Protein AF-A0A348UYP4-F1 (afdb_monomer_lite)

Structure (mmCIF, N/CA/C/O backbone):
data_AF-A0A348UYP4-F1
#
_entry.id   AF-A0A348UYP4-F1
#
loop_
_atom_site.group_PDB
_atom_site.id
_atom_site.type_symbol
_atom_site.label_atom_id
_atom_site.label_alt_id
_atom_site.label_comp_id
_atom_site.label_asym_id
_atom_site.label_entity_id
_atom_site.label_seq_id
_atom_site.pdbx_PDB_ins_code
_atom_site.Cartn_x
_atom_site.Cartn_y
_atom_site.Cartn_z
_atom_site.occupancy
_atom_site.B_iso_or_equiv
_atom_site.auth_seq_id
_atom_site.auth_comp_id
_atom_site.auth_asym_id
_atom_site.auth_atom_id
_atom_site.pdbx_PDB_model_num
ATOM 1 N N . GLY A 1 1 ? -24.863 39.514 3.317 1.00 56.66 1 GLY A N 1
ATOM 2 C CA . GLY A 1 1 ? -23.876 39.856 2.273 1.00 56.66 1 GLY A CA 1
ATOM 3 C C . GLY A 1 1 ? -23.544 38.634 1.435 1.00 56.66 1 GLY A C 1
ATOM 4 O O . GLY A 1 1 ? -23.800 37.524 1.891 1.00 56.66 1 GLY A O 1
ATOM 5 N N . LEU A 1 2 ? -22.980 38.840 0.241 1.00 71.38 2 LEU A N 1
ATOM 6 C CA . LEU A 1 2 ? -22.681 37.817 -0.777 1.00 71.38 2 LEU A CA 1
ATOM 7 C C . LEU A 1 2 ? -21.952 36.568 -0.236 1.00 71.38 2 LEU A C 1
ATOM 9 O O . LEU A 1 2 ? -22.283 35.453 -0.620 1.00 71.38 2 LEU A O 1
ATOM 13 N N . ALA A 1 3 ? -21.037 36.729 0.725 1.00 72.38 3 ALA A N 1
ATOM 14 C CA . ALA A 1 3 ? -20.306 35.613 1.336 1.00 72.38 3 ALA A CA 1
ATOM 15 C C . ALA A 1 3 ? -21.207 34.591 2.066 1.00 72.38 3 ALA A C 1
ATOM 17 O O . ALA A 1 3 ? -20.924 33.396 2.040 1.00 72.38 3 ALA A O 1
ATOM 18 N N . ASN A 1 4 ? -22.320 35.031 2.669 1.00 71.81 4 ASN A N 1
ATOM 19 C CA . ASN A 1 4 ? -23.284 34.114 3.293 1.00 71.81 4 ASN A CA 1
ATOM 20 C C . ASN A 1 4 ? -24.053 33.306 2.238 1.00 71.81 4 ASN A C 1
ATOM 22 O O . ASN A 1 4 ? -24.337 32.135 2.466 1.00 71.81 4 ASN A O 1
ATOM 26 N N . LEU A 1 5 ? -24.367 33.917 1.088 1.00 73.69 5 LEU A N 1
ATOM 27 C CA . LEU A 1 5 ? -25.035 33.233 -0.024 1.00 73.69 5 LEU A CA 1
ATOM 28 C C . LEU A 1 5 ? -24.120 32.166 -0.633 1.00 73.69 5 LEU A C 1
ATOM 30 O O . LEU A 1 5 ? -24.551 31.036 -0.829 1.00 73.69 5 LEU A O 1
ATOM 34 N N . LEU A 1 6 ? -22.840 32.495 -0.842 1.00 80.19 6 LEU A N 1
ATOM 35 C CA . LEU A 1 6 ? -21.843 31.532 -1.320 1.00 80.19 6 LEU A CA 1
ATOM 36 C C . LEU A 1 6 ? -21.677 30.356 -0.352 1.00 80.19 6 LEU A C 1
ATOM 38 O O . LEU A 1 6 ? -21.663 29.207 -0.784 1.00 80.19 6 LEU A O 1
ATOM 42 N N . LYS A 1 7 ? -21.624 30.623 0.961 1.00 84.25 7 LYS A N 1
ATOM 43 C CA . LYS A 1 7 ? -21.518 29.559 1.969 1.00 84.25 7 LYS A CA 1
ATOM 44 C C . LYS A 1 7 ? -22.765 28.666 2.010 1.00 84.25 7 LYS A C 1
ATOM 46 O O . LYS A 1 7 ? -22.646 27.468 2.244 1.00 84.25 7 LYS A O 1
ATOM 51 N N . HIS A 1 8 ? -23.949 29.226 1.760 1.00 79.88 8 HIS A N 1
ATOM 52 C CA . HIS A 1 8 ? -25.181 28.445 1.651 1.00 79.88 8 HIS A CA 1
ATOM 53 C C . HIS A 1 8 ? -25.167 27.524 0.424 1.00 79.88 8 HIS A C 1
ATOM 55 O O . HIS A 1 8 ? -25.415 26.330 0.566 1.00 79.88 8 HIS A O 1
ATOM 61 N N . ALA A 1 9 ? -24.790 28.052 -0.745 1.00 83.50 9 ALA A N 1
ATOM 62 C CA . ALA A 1 9 ? -24.673 27.272 -1.977 1.00 83.50 9 ALA A CA 1
ATOM 63 C C . ALA A 1 9 ? -23.636 26.138 -1.854 1.00 83.50 9 ALA A C 1
ATOM 65 O O . ALA A 1 9 ? -23.864 25.025 -2.320 1.00 83.50 9 ALA A O 1
ATOM 66 N N . GLU A 1 10 ? -22.519 26.387 -1.166 1.00 87.00 10 GLU A N 1
ATOM 67 C CA . GLU A 1 10 ? -21.503 25.371 -0.868 1.00 87.00 10 GLU A CA 1
ATOM 68 C C . GLU A 1 10 ? -22.064 24.224 -0.009 1.00 87.00 10 GLU A C 1
ATOM 70 O O . GLU A 1 10 ? -21.820 23.051 -0.295 1.00 87.00 10 GLU A O 1
ATOM 75 N N . LEU A 1 11 ? -22.871 24.545 1.010 1.00 85.81 11 LEU A N 1
ATOM 76 C CA . LEU A 1 11 ? -23.555 23.543 1.831 1.00 85.81 11 LEU A CA 1
ATOM 77 C C . LEU A 1 11 ? -24.574 22.729 1.029 1.00 85.81 11 LEU A C 1
ATOM 79 O O . LEU A 1 11 ? -24.682 21.522 1.237 1.00 85.81 11 LEU A O 1
ATOM 83 N N . GLU A 1 12 ? -25.324 23.362 0.129 1.00 87.06 12 GLU A N 1
ATOM 84 C CA . GLU A 1 12 ? -26.277 22.667 -0.742 1.00 87.06 12 GLU A CA 1
ATOM 85 C C . GLU A 1 12 ? -25.580 21.713 -1.711 1.00 87.06 12 GLU A C 1
ATOM 87 O O . GLU A 1 12 ? -25.986 20.555 -1.818 1.00 87.06 12 GLU A O 1
ATOM 92 N N . LEU A 1 13 ? -24.495 22.157 -2.351 1.00 88.25 13 LEU A N 1
ATOM 93 C CA . LEU A 1 13 ? -23.710 21.326 -3.261 1.00 88.25 13 LEU A CA 1
ATOM 94 C C . LEU A 1 13 ? -23.143 20.093 -2.546 1.00 88.25 13 LEU A C 1
ATOM 96 O O . LEU A 1 13 ? -23.257 18.974 -3.041 1.00 88.25 13 LEU A O 1
ATOM 100 N N . ALA A 1 14 ? -22.588 20.272 -1.348 1.00 84.62 14 ALA A N 1
ATOM 101 C CA . ALA A 1 14 ? -22.061 19.156 -0.570 1.00 84.62 14 ALA A CA 1
ATOM 102 C C . ALA A 1 14 ? -23.159 18.186 -0.098 1.00 84.62 14 ALA A C 1
ATOM 104 O O . ALA A 1 14 ? -22.932 16.977 -0.062 1.00 84.62 14 ALA A O 1
ATOM 105 N N . ARG A 1 15 ? -24.372 18.678 0.206 1.00 84.44 15 ARG A N 1
ATOM 106 C CA . ARG A 1 15 ? -25.529 17.799 0.470 1.00 84.44 15 ARG A CA 1
ATOM 107 C C . ARG A 1 15 ? -25.890 16.973 -0.756 1.00 84.44 15 ARG A C 1
ATOM 109 O O . ARG A 1 15 ? -26.105 15.773 -0.622 1.00 84.44 15 ARG A O 1
ATOM 116 N N . GLN A 1 16 ? -25.935 17.591 -1.937 1.00 85.12 16 GLN A N 1
ATOM 117 C CA . GLN A 1 16 ? -26.218 16.887 -3.193 1.00 85.12 16 GLN A CA 1
ATOM 118 C C . GLN A 1 16 ? -25.172 15.805 -3.481 1.00 85.12 16 GLN A C 1
ATOM 120 O O . GLN A 1 16 ? -25.515 14.718 -3.938 1.00 85.12 16 GLN A O 1
ATOM 125 N N . GLN A 1 17 ? -23.907 16.069 -3.149 1.00 84.94 17 GLN A N 1
ATOM 126 C CA . GLN A 1 17 ? -22.810 15.112 -3.297 1.00 84.94 17 GLN A CA 1
ATOM 127 C C . GLN A 1 17 ? -22.711 14.088 -2.156 1.00 84.94 17 GLN A C 1
ATOM 129 O O . GLN A 1 17 ? -21.798 13.266 -2.156 1.00 84.94 17 GLN A O 1
ATOM 134 N N . SER A 1 18 ? -23.652 14.092 -1.203 1.00 86.19 18 SER A N 1
ATOM 135 C CA . SER A 1 18 ? -23.650 13.190 -0.042 1.00 86.19 18 SER A CA 1
ATOM 136 C C . SER A 1 18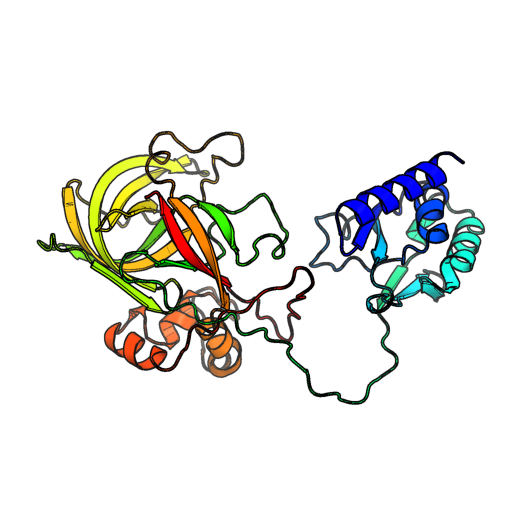 ? -22.341 13.243 0.761 1.00 86.19 18 SER A C 1
ATOM 138 O O . SER A 1 18 ? -21.847 12.220 1.232 1.00 86.19 18 SER A O 1
ATOM 140 N N . CYS A 1 19 ? -21.757 14.437 0.905 1.00 78.19 19 CYS A N 1
ATOM 141 C CA . CYS A 1 19 ? -20.559 14.636 1.712 1.00 78.19 19 CYS A CA 1
ATOM 142 C C . CYS A 1 19 ? -20.862 14.439 3.206 1.00 78.19 19 CYS A C 1
ATOM 144 O O . CYS A 1 19 ? -21.882 14.906 3.710 1.00 78.19 19 CYS A O 1
ATOM 146 N N . ASP A 1 20 ? -19.930 13.827 3.941 1.00 77.19 20 ASP A N 1
ATOM 147 C CA . ASP A 1 20 ? -20.031 13.685 5.402 1.00 77.19 20 ASP A CA 1
ATOM 148 C C . ASP A 1 20 ? -19.825 15.031 6.129 1.00 77.19 20 ASP A C 1
ATOM 150 O O . ASP A 1 20 ? -20.464 15.320 7.149 1.00 77.19 20 ASP A O 1
ATOM 154 N N . PHE A 1 21 ? -18.932 15.874 5.598 1.00 85.69 21 PHE A N 1
ATOM 155 C CA . PHE A 1 21 ? -18.622 17.204 6.121 1.00 85.69 21 PHE A CA 1
ATOM 156 C C . PHE A 1 21 ? -18.042 18.132 5.040 1.00 85.69 21 PHE A C 1
ATOM 158 O O . PHE A 1 21 ? -17.608 17.674 3.986 1.00 85.69 21 PHE A O 1
ATOM 165 N N . ILE A 1 22 ? -17.979 19.433 5.341 1.00 86.69 22 ILE A N 1
ATOM 166 C CA . ILE A 1 22 ? -17.176 20.428 4.608 1.00 86.69 22 ILE A CA 1
ATOM 167 C C . ILE A 1 22 ? -16.144 21.028 5.552 1.00 86.69 22 ILE A C 1
ATOM 169 O O . ILE A 1 22 ? -16.450 21.282 6.719 1.00 86.69 22 ILE A O 1
ATOM 173 N N . GLN A 1 23 ? -14.941 21.296 5.049 1.00 86.69 23 GLN A N 1
ATOM 174 C CA . GLN A 1 23 ? -13.885 21.987 5.779 1.00 86.69 23 GLN A CA 1
ATOM 175 C C . GLN A 1 23 ? -13.400 23.224 5.019 1.00 86.69 23 GLN A C 1
ATOM 177 O O . GLN A 1 23 ? -13.219 23.185 3.809 1.00 86.69 23 GLN A O 1
ATOM 182 N N . THR A 1 24 ? -13.129 24.298 5.758 1.00 85.69 24 THR A N 1
ATOM 183 C CA . THR A 1 24 ? -12.439 25.502 5.275 1.00 85.69 24 THR A CA 1
ATOM 184 C C . THR A 1 24 ? -11.384 25.931 6.295 1.00 85.69 24 THR A C 1
ATOM 186 O O . THR A 1 24 ? -11.471 25.572 7.472 1.00 85.69 24 THR A O 1
ATOM 189 N N . TRP A 1 25 ? -10.380 26.689 5.865 1.00 85.44 25 TRP A N 1
ATOM 190 C CA . TRP A 1 25 ? -9.316 27.209 6.725 1.00 85.44 25 TRP A CA 1
ATOM 191 C C . TRP A 1 25 ? -8.986 28.658 6.381 1.00 85.44 25 TRP A C 1
ATOM 193 O O . TRP A 1 25 ? -9.120 29.095 5.239 1.00 85.44 25 TRP A O 1
ATOM 203 N N . HIS A 1 26 ? -8.551 29.416 7.385 1.00 85.00 26 HIS A 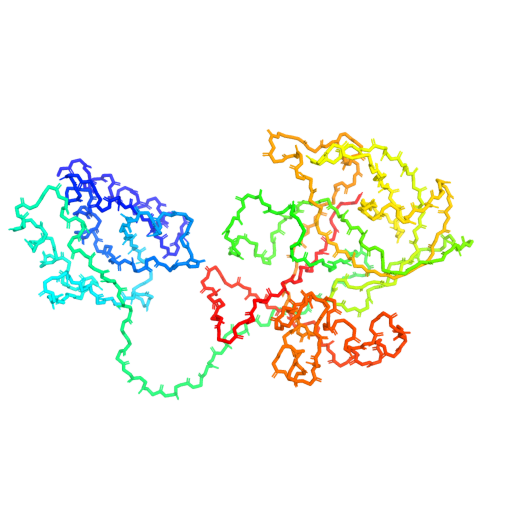N 1
ATOM 204 C CA . HIS A 1 26 ? -8.246 30.837 7.254 1.00 85.00 26 HIS A CA 1
ATOM 205 C C . HIS A 1 26 ? -6.971 31.183 8.014 1.00 85.00 26 HIS A C 1
ATOM 207 O O . HIS A 1 26 ? -6.796 30.780 9.159 1.00 85.00 26 HIS A O 1
ATOM 213 N N . TRP A 1 27 ? -6.079 31.955 7.397 1.00 84.44 27 TRP A N 1
ATOM 214 C CA . TRP A 1 27 ? -4.840 32.379 8.044 1.00 84.44 27 TRP A CA 1
ATOM 215 C C . TRP A 1 27 ? -5.135 33.290 9.244 1.00 84.44 27 TRP A C 1
ATOM 217 O O . TRP A 1 27 ? -5.792 34.319 9.091 1.00 84.44 27 TRP A O 1
ATOM 227 N N . ALA A 1 28 ? -4.618 32.958 10.428 1.00 83.44 28 ALA A N 1
ATOM 228 C CA . ALA A 1 28 ? -4.803 33.729 11.660 1.00 83.44 28 ALA A CA 1
ATOM 229 C C . ALA A 1 28 ? -4.194 35.139 11.572 1.00 83.44 28 ALA A C 1
ATOM 231 O O . ALA A 1 28 ? -4.613 36.043 12.291 1.00 83.44 28 ALA A O 1
ATOM 232 N N . GLY A 1 29 ? -3.203 35.325 10.688 1.00 81.62 29 GLY A N 1
ATOM 233 C CA . GLY A 1 29 ? -2.604 36.618 10.351 1.00 81.62 29 GLY A CA 1
ATOM 234 C C . GLY A 1 29 ? -3.391 37.446 9.329 1.00 81.62 29 GLY A C 1
ATOM 235 O O . GLY A 1 29 ? -2.875 38.449 8.853 1.00 81.62 29 GLY A O 1
ATOM 236 N N . ASN A 1 30 ? -4.611 37.056 8.955 1.00 82.19 30 ASN A N 1
ATOM 237 C CA . ASN A 1 30 ? -5.450 37.860 8.071 1.00 82.19 30 ASN A CA 1
ATOM 238 C C . ASN A 1 30 ? -6.061 39.055 8.833 1.00 82.19 30 ASN A C 1
ATOM 240 O O . ASN A 1 30 ? -6.732 38.866 9.846 1.00 82.19 30 ASN A O 1
ATOM 244 N N . GLN A 1 31 ? -5.893 40.279 8.326 1.00 81.50 31 GLN A N 1
ATOM 245 C CA . GLN A 1 31 ? -6.505 41.484 8.913 1.00 81.50 31 GLN A CA 1
ATOM 246 C C . GLN A 1 31 ? -8.040 41.461 8.837 1.00 81.50 31 GLN A C 1
ATOM 248 O O . GLN A 1 31 ? -8.722 42.026 9.685 1.00 81.50 31 GLN A O 1
ATOM 253 N N . HIS A 1 32 ? -8.596 40.740 7.860 1.00 82.94 32 HIS A N 1
ATOM 254 C CA . HIS A 1 32 ? -10.036 40.551 7.671 1.00 82.94 32 HIS A CA 1
ATOM 255 C C . HIS A 1 32 ? -10.519 39.178 8.156 1.00 82.94 32 HIS A C 1
ATOM 257 O O . HIS A 1 32 ? -11.505 38.641 7.649 1.00 82.94 32 HIS A O 1
ATOM 263 N N . PHE A 1 33 ? -9.823 38.585 9.131 1.00 85.88 33 PHE A N 1
ATOM 264 C CA . PHE A 1 33 ? -10.112 37.242 9.632 1.00 85.88 33 PHE A CA 1
ATOM 265 C C . PHE A 1 33 ? -11.582 37.053 10.042 1.00 85.88 33 PHE A C 1
ATOM 267 O O . PHE A 1 33 ? -12.218 36.107 9.581 1.00 85.88 33 PHE A O 1
ATOM 274 N N . ASN A 1 34 ? -12.152 37.986 10.814 1.00 83.75 34 ASN A N 1
ATOM 275 C CA . ASN A 1 34 ? -13.542 37.897 11.281 1.00 83.75 34 ASN A CA 1
ATOM 276 C C . ASN A 1 34 ? -14.541 37.875 10.118 1.00 83.75 34 ASN A C 1
ATOM 278 O O . ASN A 1 34 ? -15.464 37.061 10.112 1.00 83.75 34 ASN A O 1
ATOM 282 N N . ALA A 1 35 ? -14.319 38.701 9.091 1.00 81.88 35 ALA A N 1
ATOM 283 C CA . ALA A 1 35 ? -15.157 38.717 7.894 1.00 81.88 35 ALA A CA 1
ATOM 284 C C . ALA A 1 35 ? -15.090 37.388 7.119 1.00 81.88 35 ALA A C 1
ATOM 286 O O . ALA A 1 35 ? -16.085 36.976 6.523 1.00 81.88 35 ALA A O 1
ATOM 287 N N . ALA A 1 36 ? -13.942 36.705 7.154 1.00 84.38 36 ALA A N 1
ATOM 288 C CA . ALA A 1 36 ? -13.741 35.428 6.478 1.00 84.38 36 ALA A CA 1
ATOM 289 C C . ALA A 1 36 ? -14.406 34.250 7.214 1.00 84.38 36 ALA A C 1
ATOM 291 O O . ALA A 1 36 ? -15.008 33.393 6.567 1.00 84.38 36 ALA A O 1
ATOM 292 N N . ILE A 1 37 ? -14.345 34.215 8.551 1.00 87.00 37 ILE A N 1
ATOM 293 C CA . ILE A 1 37 ? -14.885 33.097 9.345 1.00 87.00 37 ILE A CA 1
ATOM 294 C C . ILE A 1 37 ? -16.371 33.247 9.692 1.00 87.00 37 ILE A C 1
ATOM 296 O O . ILE A 1 37 ? -17.065 32.240 9.856 1.00 87.00 37 ILE A O 1
ATOM 300 N N . ALA A 1 38 ? -16.882 34.481 9.783 1.00 85.56 38 ALA A N 1
ATOM 301 C CA . ALA A 1 38 ? -18.242 34.751 10.248 1.00 85.56 38 ALA A CA 1
ATOM 302 C C . ALA A 1 38 ? -19.338 34.042 9.430 1.00 85.56 38 ALA A C 1
ATOM 304 O O . ALA A 1 38 ? -20.251 33.492 10.048 1.00 85.56 38 ALA A O 1
ATOM 305 N N . PRO A 1 39 ? -19.282 33.970 8.081 1.00 84.88 39 PRO A N 1
ATOM 306 C CA . PRO A 1 39 ? -20.262 33.206 7.306 1.00 84.88 39 PRO A CA 1
ATOM 307 C C . PRO A 1 39 ? -20.305 31.724 7.694 1.00 84.88 39 PRO A C 1
ATOM 309 O O . PRO A 1 39 ? -21.386 31.142 7.795 1.00 84.88 39 PRO A O 1
ATOM 312 N N . GLY A 1 40 ? -19.140 31.119 7.952 1.00 87.19 40 GLY A N 1
ATOM 313 C CA . GLY A 1 40 ? -19.033 29.733 8.404 1.00 87.19 40 GLY A CA 1
ATOM 314 C C . GLY A 1 40 ? -19.633 29.550 9.795 1.00 87.19 40 GLY A C 1
ATOM 315 O O . GLY A 1 40 ? -20.520 28.718 9.979 1.00 87.19 40 GLY A O 1
ATOM 316 N N . LEU A 1 41 ? -19.214 30.368 10.763 1.00 86.25 41 LEU A N 1
ATOM 317 C CA . LEU A 1 41 ? -19.705 30.281 12.143 1.00 86.25 41 LEU A CA 1
ATOM 318 C C . LEU A 1 41 ? -21.221 30.504 12.247 1.00 86.25 41 LEU A C 1
ATOM 320 O O . LEU A 1 41 ? -21.897 29.739 12.936 1.00 86.25 41 LEU A O 1
ATOM 324 N N . LYS A 1 42 ? -21.768 31.475 11.499 1.00 82.00 42 LYS A N 1
ATOM 325 C CA . LYS A 1 42 ? -23.219 31.730 11.396 1.00 82.00 42 LYS A CA 1
ATOM 326 C C . LYS A 1 42 ? -23.980 30.565 10.768 1.00 82.00 42 LYS A C 1
ATOM 328 O O . LYS A 1 42 ? -25.126 30.321 11.127 1.00 82.00 42 LYS A O 1
ATOM 333 N N . SER A 1 43 ? -23.340 29.838 9.855 1.00 83.44 43 SER A N 1
ATOM 334 C CA . SER A 1 43 ? -23.916 28.655 9.206 1.00 83.44 43 SER A CA 1
ATOM 335 C C . SER A 1 43 ? -23.767 27.381 10.044 1.00 83.44 43 SER A C 1
ATOM 337 O O . SER A 1 43 ? -24.147 26.310 9.584 1.00 83.44 43 SER A O 1
ATOM 339 N N . GLY A 1 44 ? -23.226 27.473 11.265 1.00 84.56 44 GLY A N 1
ATOM 340 C CA . GLY A 1 44 ? -23.076 26.347 12.187 1.00 84.56 44 GLY A CA 1
ATOM 341 C C . GLY A 1 44 ? -21.785 25.547 12.013 1.00 84.56 44 GLY A C 1
ATOM 342 O O . GLY A 1 44 ? -21.691 24.434 12.531 1.00 84.56 44 GLY A O 1
ATOM 343 N N . PHE A 1 45 ? -20.787 26.079 11.298 1.00 90.00 45 PHE A N 1
ATOM 344 C CA . PHE A 1 45 ? -19.458 25.468 11.285 1.00 90.00 45 PHE A CA 1
ATOM 345 C C . PHE A 1 45 ? -18.873 25.507 12.695 1.00 90.00 45 PHE A C 1
ATOM 347 O O . PHE A 1 45 ? -18.986 26.500 13.410 1.00 90.00 45 PHE A O 1
ATOM 354 N N . THR A 1 46 ? -18.228 24.420 13.082 1.00 88.69 46 THR A N 1
ATOM 355 C CA . THR A 1 46 ? -17.515 24.306 14.348 1.00 88.69 46 THR A CA 1
ATOM 356 C C . THR A 1 46 ? -16.054 24.662 14.116 1.00 88.69 46 THR A C 1
ATOM 358 O O . THR A 1 46 ? -15.471 24.215 13.122 1.00 88.69 46 THR A O 1
ATOM 361 N N . LEU A 1 47 ? -15.458 25.466 15.001 1.00 86.69 47 LEU A N 1
ATOM 362 C CA . LEU A 1 47 ? -14.008 25.626 15.016 1.00 86.69 47 LEU A CA 1
ATOM 363 C C . LEU A 1 47 ? -13.385 24.252 15.224 1.00 86.69 47 LEU A C 1
ATOM 365 O O . LEU A 1 47 ? -13.817 23.472 16.062 1.00 86.69 47 LEU A O 1
ATOM 369 N N . TYR A 1 48 ? -12.395 23.930 14.418 1.00 82.19 48 TYR A N 1
ATOM 370 C CA . TYR A 1 48 ? -11.778 22.622 14.439 1.00 82.19 48 TYR A CA 1
ATOM 371 C C . TYR A 1 48 ? -10.329 22.799 14.841 1.00 82.19 48 TYR A C 1
ATOM 373 O O . TYR A 1 48 ? -9.615 23.623 14.261 1.00 82.19 48 TYR A O 1
ATOM 381 N N . ARG A 1 49 ? -9.897 22.020 15.838 1.00 69.88 49 ARG A N 1
ATOM 382 C CA . ARG A 1 49 ? -8.472 21.834 16.045 1.00 69.88 49 ARG A CA 1
ATOM 383 C C . ARG A 1 49 ? -7.996 21.038 14.852 1.00 69.88 49 ARG A C 1
ATOM 385 O O . ARG A 1 49 ? -8.231 19.836 14.767 1.00 69.88 49 ARG A O 1
ATOM 392 N N . GLY A 1 50 ? -7.355 21.746 13.941 1.00 56.91 50 GLY A N 1
ATOM 393 C CA . GLY A 1 50 ? -6.457 21.105 13.023 1.00 56.91 50 GLY A CA 1
ATOM 394 C C . GLY A 1 50 ? -5.557 20.133 13.793 1.00 56.91 50 GLY A C 1
ATOM 395 O O . GLY A 1 50 ? -4.968 20.501 14.813 1.00 56.91 50 GLY A O 1
ATOM 396 N N . ASN A 1 51 ? -5.558 18.865 13.409 1.00 49.59 51 ASN A N 1
ATOM 397 C CA . ASN A 1 51 ? -4.683 17.895 14.040 1.00 49.59 51 ASN A CA 1
ATOM 398 C C . ASN A 1 51 ? -3.313 18.064 13.387 1.00 49.59 51 ASN A C 1
ATOM 400 O O . ASN A 1 51 ? -3.237 17.958 12.167 1.00 49.59 51 ASN A O 1
ATOM 404 N N . SER A 1 52 ? -2.232 18.202 14.161 1.00 42.00 52 SER A N 1
ATOM 405 C CA . SER A 1 52 ? -0.865 18.295 13.612 1.00 42.00 52 SER A CA 1
ATOM 406 C C . SER A 1 52 ? -0.483 17.121 12.693 1.00 42.00 52 SER A C 1
ATOM 408 O O . SER A 1 52 ? 0.551 17.154 12.036 1.00 42.00 52 SER A O 1
ATOM 410 N N . HIS A 1 53 ? -1.325 16.085 12.646 1.00 46.50 53 HIS A N 1
ATOM 411 C CA . HIS A 1 53 ? -1.208 14.896 11.815 1.00 46.50 53 HIS A CA 1
ATOM 412 C C . HIS A 1 53 ? -2.270 14.793 10.685 1.00 46.50 53 HIS A C 1
ATOM 414 O O . HIS A 1 53 ? -2.131 13.912 9.843 1.00 46.50 53 HIS A O 1
ATOM 420 N N . ASP A 1 54 ? -3.281 15.681 10.628 1.00 41.41 54 ASP A N 1
ATOM 421 C CA . ASP A 1 54 ? -4.271 15.817 9.529 1.00 41.41 54 ASP A CA 1
ATOM 422 C C . ASP A 1 54 ? -4.161 17.149 8.751 1.00 41.41 54 ASP A C 1
ATOM 424 O O . ASP A 1 54 ? -4.813 17.323 7.718 1.00 41.41 54 ASP A O 1
ATOM 428 N N . GLY A 1 55 ? -3.359 18.107 9.220 1.00 37.91 55 GLY A N 1
ATOM 429 C CA . GLY A 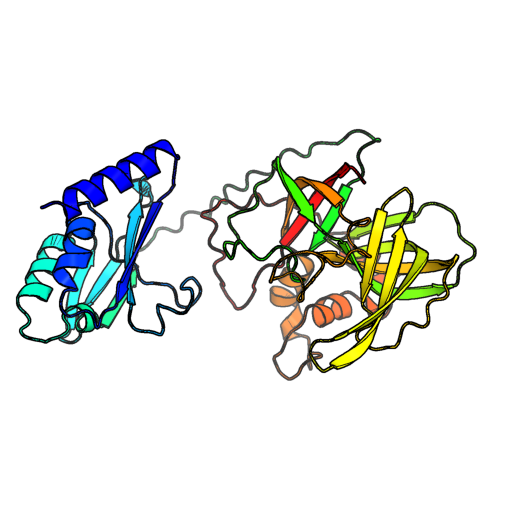1 55 ? -3.119 19.364 8.524 1.00 37.91 55 GLY A CA 1
ATOM 430 C C . GLY A 1 55 ? -2.026 19.232 7.474 1.00 37.91 55 GLY A C 1
ATOM 431 O O . GLY A 1 55 ? -0.847 19.150 7.807 1.00 37.91 55 GLY A O 1
ATOM 432 N N . GLU A 1 56 ? -2.370 19.285 6.189 1.00 38.59 56 GLU A N 1
ATOM 433 C CA . GLU A 1 56 ? -1.394 19.619 5.148 1.00 38.59 56 GLU A CA 1
ATOM 434 C C . GLU A 1 56 ? -0.682 20.927 5.528 1.00 38.59 56 GLU A C 1
ATOM 436 O O . GLU A 1 56 ? -1.286 21.953 5.321 1.00 38.59 56 GLU A O 1
ATOM 441 N N . VAL A 1 57 ? 0.544 20.954 6.071 1.00 39.91 57 VAL A N 1
ATOM 442 C CA . VAL A 1 57 ? 1.484 22.115 6.094 1.00 39.91 57 VAL A CA 1
ATOM 443 C C . VAL A 1 57 ? 0.982 23.470 6.693 1.00 39.91 57 VAL A C 1
ATOM 445 O O . VAL A 1 57 ? 1.788 24.363 6.955 1.00 39.91 57 VAL A O 1
ATOM 448 N N . TYR A 1 58 ? -0.314 23.668 6.946 1.00 41.31 58 TYR A N 1
ATOM 449 C CA . TYR A 1 58 ? -0.992 24.944 7.187 1.00 41.31 58 TYR A CA 1
ATOM 450 C C . TYR A 1 58 ? -1.266 25.165 8.677 1.00 41.31 58 TYR A C 1
ATOM 452 O O . TYR A 1 58 ? -1.307 26.304 9.134 1.00 41.31 58 TYR A O 1
ATOM 460 N N . GLU A 1 59 ? -1.371 24.103 9.467 1.00 45.38 59 GLU A N 1
ATOM 461 C CA . GLU A 1 59 ? -1.615 24.210 10.908 1.00 45.38 59 GLU A CA 1
ATOM 462 C C . GLU A 1 59 ? -0.366 24.693 11.660 1.00 45.38 59 GLU A C 1
ATOM 464 O O . GLU A 1 59 ? -0.464 25.587 12.502 1.00 45.38 59 GLU A O 1
ATOM 469 N N . ASP A 1 60 ? 0.822 24.269 11.218 1.00 45.25 60 ASP A N 1
ATOM 470 C CA . ASP A 1 60 ? 2.118 24.792 11.681 1.00 45.25 60 ASP A CA 1
ATOM 471 C C . ASP A 1 60 ? 2.408 26.230 11.193 1.00 45.25 60 ASP A C 1
ATOM 473 O O . ASP A 1 60 ? 3.384 26.856 11.609 1.00 45.25 60 ASP A O 1
ATOM 477 N N . ARG A 1 61 ? 1.558 26.799 10.321 1.00 54.94 61 ARG A N 1
ATOM 478 C CA . ARG A 1 61 ? 1.704 28.157 9.750 1.00 54.94 61 ARG A CA 1
ATOM 479 C C . ARG A 1 61 ? 0.662 29.160 10.258 1.00 54.94 61 ARG A C 1
ATOM 481 O O . ARG A 1 61 ? 0.528 30.252 9.697 1.00 54.94 61 ARG A O 1
ATOM 488 N N . GLY A 1 62 ? -0.062 28.818 11.326 1.00 70.19 62 GLY A N 1
ATOM 489 C CA . GLY A 1 62 ? -1.019 29.712 11.976 1.00 70.19 62 GLY A CA 1
ATOM 490 C C . GLY A 1 62 ? -2.313 29.893 11.184 1.00 70.19 62 GLY A C 1
ATOM 491 O O . GLY A 1 62 ? -2.740 31.026 10.982 1.00 70.19 62 GLY A O 1
ATOM 492 N N . TYR A 1 63 ? -2.923 28.807 10.709 1.00 81.06 63 TYR A N 1
ATOM 493 C CA . TYR A 1 63 ? -4.269 28.806 10.125 1.00 81.06 63 TYR A CA 1
ATOM 494 C C . TYR A 1 63 ? -5.303 28.261 11.124 1.00 81.06 63 TYR A C 1
ATOM 496 O O . TYR A 1 63 ? -5.002 27.401 11.944 1.00 81.06 63 TYR A O 1
ATOM 504 N N . ILE A 1 64 ? -6.532 28.775 11.056 1.00 82.81 64 ILE A N 1
ATOM 505 C CA . ILE A 1 64 ? -7.680 28.367 11.871 1.00 82.81 64 ILE A CA 1
ATOM 506 C C . ILE A 1 64 ? -8.692 27.660 10.977 1.00 82.81 64 ILE A C 1
ATOM 508 O O . ILE A 1 64 ? -9.070 28.175 9.922 1.00 82.81 64 ILE A O 1
ATOM 512 N N . HIS A 1 65 ? -9.138 26.486 11.415 1.00 86.38 65 HIS A N 1
ATOM 513 C CA . HIS A 1 65 ? -9.981 25.590 10.635 1.00 86.38 65 HIS A CA 1
ATOM 514 C C . HIS A 1 65 ? -11.430 25.635 11.121 1.00 86.38 65 HIS A C 1
ATOM 516 O O . HIS A 1 65 ? -11.713 25.779 12.311 1.00 86.38 65 HIS A O 1
ATOM 522 N N . LEU A 1 66 ? -12.356 25.487 10.180 1.00 87.69 66 LEU A N 1
ATOM 523 C CA . LEU A 1 66 ? -13.794 25.417 10.403 1.00 87.69 66 LEU A CA 1
ATOM 524 C C . LEU A 1 66 ? -14.318 24.168 9.705 1.00 87.69 66 LEU A C 1
ATOM 526 O O . LEU A 1 66 ? -13.982 23.920 8.544 1.00 87.69 66 LEU A O 1
ATOM 530 N N . ARG A 1 67 ? -15.184 23.410 10.374 1.00 88.44 67 ARG A N 1
ATOM 531 C CA . ARG A 1 67 ? -15.794 22.211 9.799 1.00 88.44 67 ARG A CA 1
ATOM 532 C C . ARG A 1 67 ? -17.295 22.166 10.058 1.00 88.44 67 ARG A C 1
ATOM 534 O O . ARG A 1 67 ? -17.743 22.425 11.172 1.00 88.44 67 ARG A O 1
ATOM 541 N N . TYR A 1 68 ? -18.071 21.829 9.035 1.00 87.44 68 TYR A N 1
ATOM 542 C CA . TYR A 1 68 ? -19.512 21.609 9.134 1.00 87.44 68 TYR A CA 1
ATOM 543 C C . TYR A 1 68 ? -19.825 20.140 8.901 1.00 87.44 68 TYR A C 1
ATOM 545 O O . TYR A 1 68 ? -19.491 19.611 7.846 1.00 87.44 68 TYR A O 1
ATOM 553 N N . TYR A 1 69 ? -20.475 19.501 9.868 1.00 85.12 69 TYR A N 1
ATOM 554 C CA . TYR A 1 69 ? -20.899 18.107 9.777 1.00 85.12 69 TYR A CA 1
ATOM 555 C C . TYR A 1 69 ? -22.374 18.047 9.379 1.00 85.12 69 TYR A C 1
ATOM 557 O O . TYR A 1 69 ? -23.208 18.701 10.008 1.00 85.12 69 TYR A O 1
ATOM 565 N N . PHE A 1 70 ? -22.704 17.255 8.356 1.00 82.31 70 PHE A N 1
ATOM 566 C CA . PHE A 1 70 ? -24.099 17.066 7.943 1.00 82.31 70 PHE A CA 1
ATOM 567 C C . PHE A 1 70 ? -24.849 16.106 8.868 1.00 82.31 70 PHE A C 1
ATOM 569 O O . PHE A 1 70 ? -26.051 16.263 9.087 1.00 82.31 70 PHE A O 1
ATOM 576 N N . ASP A 1 71 ? -24.129 15.160 9.470 1.00 77.62 71 ASP A N 1
ATOM 577 C CA . ASP A 1 71 ? -24.651 14.296 10.518 1.00 77.62 71 ASP A CA 1
ATOM 578 C C . ASP A 1 71 ? -24.598 15.007 11.881 1.00 77.62 71 ASP A C 1
ATOM 580 O O . ASP A 1 71 ? -23.531 15.232 12.459 1.00 77.62 71 ASP A O 1
ATOM 584 N N . LYS A 1 72 ? -25.777 15.333 12.424 1.00 66.62 72 LYS A N 1
ATOM 585 C CA . LYS A 1 72 ? -25.921 16.008 13.724 1.00 66.62 72 LYS A CA 1
ATOM 586 C C . LYS A 1 72 ? -25.419 15.167 14.902 1.00 66.62 72 LYS A C 1
ATOM 588 O O . LYS A 1 72 ? -25.146 15.733 15.957 1.00 66.62 72 LYS A O 1
ATOM 593 N N . THR A 1 73 ? -25.275 13.853 14.736 1.00 65.00 73 THR A N 1
ATOM 594 C CA . THR A 1 73 ? -24.728 12.954 15.765 1.00 65.00 73 THR A CA 1
ATOM 595 C C . THR A 1 73 ? -23.200 12.967 15.806 1.00 65.00 73 THR A C 1
ATOM 597 O O . THR A 1 73 ? -22.613 12.691 16.848 1.00 65.00 73 THR A O 1
ATOM 600 N N . LYS A 1 74 ? -22.557 13.378 14.704 1.00 58.62 74 LYS A N 1
ATOM 601 C CA . LYS A 1 74 ? -21.098 13.540 14.576 1.00 58.62 74 LYS A CA 1
ATOM 602 C C . LYS A 1 74 ? -20.611 14.948 14.940 1.00 58.62 74 LYS A C 1
ATOM 604 O O . LYS A 1 74 ? -19.428 15.248 14.780 1.00 58.62 74 LYS A O 1
ATOM 609 N N . LYS A 1 75 ? -21.504 15.818 15.429 1.00 60.12 75 LYS A N 1
ATOM 610 C CA . LYS A 1 75 ? -21.169 17.172 15.887 1.00 60.12 75 LYS A CA 1
ATOM 611 C C . LYS A 1 75 ? -20.156 17.070 17.031 1.00 60.12 75 LYS A C 1
ATOM 613 O O . LYS A 1 75 ? -20.496 16.651 18.134 1.00 60.12 75 LYS A O 1
ATOM 618 N N . ARG A 1 76 ? -18.909 17.448 16.760 1.00 71.00 76 ARG A N 1
ATOM 619 C CA . ARG A 1 76 ? -17.885 17.580 17.799 1.00 71.00 76 ARG A CA 1
ATOM 620 C C . ARG A 1 76 ? -18.100 18.900 18.530 1.00 71.00 76 ARG A C 1
ATOM 622 O O . ARG A 1 76 ? -18.407 19.903 17.892 1.00 71.00 76 ARG A O 1
ATOM 629 N N . SER A 1 77 ? -17.953 18.895 19.847 1.00 74.38 77 SER A N 1
ATOM 630 C CA . SER A 1 77 ? -17.892 20.120 20.642 1.00 74.38 77 SER A CA 1
ATOM 631 C C . SER A 1 77 ? -16.436 20.384 20.978 1.00 74.38 77 SER A C 1
ATOM 633 O O . SER A 1 77 ? -15.749 19.507 21.507 1.00 74.38 77 SER A O 1
ATOM 635 N N . VAL A 1 78 ? -15.970 21.586 20.661 1.00 82.44 78 VAL A N 1
ATOM 636 C CA . VAL A 1 78 ? -14.613 22.013 20.992 1.00 82.44 78 VAL A CA 1
ATOM 637 C C . VAL A 1 78 ? -14.645 23.157 21.981 1.00 82.44 78 VAL A C 1
ATOM 639 O O . VAL A 1 78 ? -15.583 23.952 22.018 1.00 82.44 78 VAL A O 1
ATOM 642 N N . GLU A 1 79 ? -13.583 23.247 22.753 1.00 87.06 79 GLU A N 1
ATOM 643 C CA . GLU A 1 79 ? -13.248 24.359 23.609 1.00 87.06 79 GLU A CA 1
ATOM 644 C C . GLU A 1 79 ? -12.214 25.232 22.891 1.00 87.06 79 GLU A C 1
ATOM 646 O O . GLU A 1 79 ? -11.162 24.753 22.478 1.00 87.06 79 GLU A O 1
ATOM 651 N N . VAL A 1 80 ? -12.532 26.506 22.692 1.00 87.12 80 VAL A N 1
ATOM 652 C CA . VAL A 1 80 ? -11.667 27.506 22.068 1.00 87.12 80 VAL A CA 1
ATOM 653 C C . VAL A 1 80 ? -11.087 28.365 23.179 1.00 87.12 80 VAL A C 1
ATOM 655 O O . VAL A 1 80 ? -11.819 29.124 23.817 1.00 87.12 80 VAL A O 1
ATOM 658 N N . LYS A 1 81 ? -9.780 28.240 23.404 1.00 87.38 81 LYS A N 1
ATOM 659 C CA . LYS A 1 81 ? -9.035 29.000 24.408 1.00 87.38 81 LYS A CA 1
ATOM 660 C C . LYS A 1 81 ? -8.320 30.165 23.751 1.00 87.38 81 LYS A C 1
ATOM 662 O O . LYS A 1 81 ? -7.636 30.005 22.736 1.00 87.38 81 LYS A O 1
ATOM 667 N N . THR A 1 82 ? -8.471 31.341 24.333 1.00 86.62 82 THR A N 1
ATOM 668 C CA . THR A 1 82 ? -7.845 32.573 23.857 1.00 86.62 82 THR A CA 1
ATOM 669 C C . THR A 1 82 ? -6.603 32.898 24.678 1.00 86.62 82 THR A C 1
ATOM 671 O O . THR A 1 82 ? -6.432 32.417 25.795 1.00 86.62 82 THR A O 1
ATOM 674 N N . LYS A 1 83 ? -5.707 33.726 24.131 1.00 82.81 83 LYS A N 1
ATOM 675 C CA . LYS A 1 83 ? -4.434 34.086 24.788 1.00 82.81 83 LYS A CA 1
ATOM 676 C C . LYS A 1 83 ? -4.590 34.801 26.133 1.00 82.81 83 LYS A C 1
ATOM 678 O O . LYS A 1 83 ? -3.671 34.756 26.943 1.00 82.81 83 LYS A O 1
ATOM 683 N N . ASP A 1 84 ? -5.717 35.470 26.358 1.00 84.44 84 ASP A N 1
ATOM 684 C CA . ASP A 1 84 ? -6.073 36.113 27.632 1.00 84.44 84 ASP A CA 1
ATOM 685 C C . ASP A 1 84 ? -6.759 35.146 28.620 1.00 84.44 84 ASP A C 1
ATOM 687 O O . ASP A 1 84 ? -7.224 35.569 29.676 1.00 84.44 84 ASP A O 1
ATOM 691 N N . GLY A 1 85 ? -6.834 33.853 28.285 1.00 83.25 85 GLY A N 1
ATOM 692 C CA . GLY A 1 85 ? -7.383 32.802 29.137 1.00 83.25 85 GLY A CA 1
ATOM 693 C C . GLY A 1 85 ? -8.901 32.628 29.061 1.00 83.25 85 GLY A C 1
ATOM 694 O O . GLY A 1 85 ? -9.432 31.758 29.755 1.00 83.25 85 GLY A O 1
ATOM 695 N N . LYS A 1 86 ? -9.628 33.396 28.231 1.00 87.81 86 LYS A N 1
ATOM 696 C CA . LYS A 1 86 ? -11.061 33.135 28.018 1.00 87.81 86 LYS A CA 1
ATOM 697 C C . LYS A 1 86 ? -11.272 31.843 27.241 1.00 87.81 86 LYS A C 1
ATOM 699 O O . LYS A 1 86 ? -10.414 31.359 26.507 1.00 87.81 86 LYS A O 1
ATOM 704 N N . THR A 1 87 ? -12.440 31.259 27.459 1.00 89.31 87 THR A N 1
ATOM 705 C CA . THR A 1 87 ? -12.778 29.933 26.966 1.00 89.31 87 THR A CA 1
ATOM 706 C C . THR A 1 87 ? -14.202 29.941 26.432 1.00 89.31 87 THR A C 1
ATOM 708 O O . THR A 1 87 ? -15.118 30.376 27.127 1.00 89.31 87 THR A O 1
ATOM 711 N N . PHE A 1 88 ? -14.378 29.453 25.207 1.00 89.25 88 PHE A N 1
ATOM 712 C CA . PHE A 1 88 ? -15.664 29.377 24.512 1.00 89.25 88 PHE A CA 1
ATOM 713 C C . PHE A 1 88 ? -15.910 27.963 23.997 1.00 89.25 88 PHE A C 1
ATOM 715 O O . PHE A 1 88 ? -14.966 27.218 23.751 1.00 89.25 88 PHE A O 1
ATOM 722 N N . LYS A 1 89 ? -17.164 27.586 23.767 1.00 88.44 89 LYS A N 1
ATOM 723 C CA . LYS A 1 89 ? -17.533 26.272 23.236 1.00 88.44 89 LYS A CA 1
ATOM 724 C C . LYS A 1 89 ? -18.034 26.393 21.812 1.00 88.44 89 LYS A C 1
ATOM 726 O O . LYS A 1 89 ? -19.134 26.869 21.599 1.00 88.44 89 LYS A O 1
ATOM 731 N N . SER A 1 90 ? -17.298 25.916 20.817 1.00 84.44 90 SER A N 1
ATOM 732 C CA . SER A 1 90 ? -17.820 25.880 19.445 1.00 84.44 90 SER A CA 1
ATOM 733 C C . SER A 1 90 ? -18.538 24.543 19.181 1.00 84.44 90 SER A C 1
ATOM 735 O O . SER A 1 90 ? -18.030 23.491 19.583 1.00 84.44 90 SER A O 1
ATOM 737 N N . PRO A 1 91 ? -19.717 24.548 18.528 1.00 86.31 91 PRO A N 1
ATOM 738 C CA . PRO A 1 91 ? -20.349 25.704 17.887 1.00 86.31 91 PRO A CA 1
ATOM 739 C C . PRO A 1 91 ? -21.363 26.477 18.744 1.00 86.31 91 PRO A C 1
ATOM 741 O O . PRO A 1 91 ? -21.959 27.428 18.246 1.00 86.31 91 PRO A O 1
ATOM 744 N N . ASP A 1 92 ? -21.581 26.091 19.999 1.00 84.19 92 ASP A N 1
ATOM 745 C CA . ASP A 1 92 ? -22.665 26.637 20.831 1.00 84.19 92 ASP A CA 1
ATOM 746 C C . ASP A 1 92 ? -22.467 28.133 21.177 1.00 84.19 92 ASP A C 1
ATOM 748 O O . ASP A 1 92 ? -23.421 28.905 21.170 1.00 84.19 92 ASP A O 1
ATOM 752 N N . ASP A 1 93 ? -21.217 28.563 21.337 1.00 88.12 93 ASP A N 1
ATOM 753 C CA . ASP A 1 93 ? -20.771 29.930 21.621 1.00 88.12 93 ASP A CA 1
ATOM 754 C C . ASP A 1 93 ? -20.220 30.636 20.368 1.00 88.12 93 ASP A C 1
ATOM 756 O O . ASP A 1 93 ? -19.496 31.623 20.474 1.00 88.12 93 ASP A O 1
ATOM 760 N N . ASN A 1 94 ? -20.534 30.164 19.155 1.00 89.38 94 ASN A N 1
ATOM 761 C CA . ASN A 1 94 ? -19.999 30.749 17.915 1.00 89.38 94 ASN A CA 1
ATOM 762 C C . ASN A 1 94 ? -20.245 32.259 17.786 1.00 89.38 94 ASN A C 1
ATOM 764 O O . ASN A 1 94 ? -19.387 32.973 17.270 1.00 89.38 94 ASN A O 1
ATOM 768 N N . PHE A 1 95 ? -21.398 32.747 18.247 1.00 82.94 95 PHE A N 1
ATOM 769 C CA . PHE A 1 95 ? -21.697 34.180 18.262 1.00 82.94 95 PHE A CA 1
ATOM 770 C C . PHE A 1 95 ? -20.817 34.933 19.262 1.00 82.94 95 PHE A C 1
ATOM 772 O O . PHE A 1 95 ? -20.180 35.906 18.879 1.00 82.94 95 PHE A O 1
ATOM 779 N N . ALA A 1 96 ? -20.662 34.409 20.480 1.00 81.81 96 ALA A N 1
ATOM 780 C CA . ALA A 1 96 ? -19.781 34.998 21.486 1.00 81.81 96 ALA A CA 1
ATOM 781 C C . ALA A 1 96 ? -18.302 34.994 21.055 1.00 81.81 96 ALA A C 1
ATOM 783 O O . ALA A 1 96 ? -17.568 35.926 21.370 1.00 81.81 96 ALA A O 1
ATOM 784 N N . ILE A 1 97 ? -17.866 33.981 20.296 1.00 85.44 97 ILE A N 1
ATOM 785 C CA . ILE A 1 97 ? -16.526 33.937 19.692 1.00 85.44 97 ILE A CA 1
ATOM 786 C C . ILE A 1 97 ? -16.364 35.056 18.657 1.00 85.44 97 ILE A C 1
ATOM 788 O O . ILE A 1 97 ? -15.336 35.728 18.657 1.00 85.44 97 ILE A O 1
ATOM 792 N N . MET A 1 98 ? -17.358 35.277 17.786 1.00 84.12 98 MET A N 1
ATOM 793 C CA . MET A 1 98 ? -17.315 36.374 16.809 1.00 84.12 98 MET A CA 1
ATOM 794 C C . MET A 1 98 ? -17.246 37.735 17.506 1.00 84.12 98 MET A C 1
ATOM 796 O O . MET A 1 98 ? -16.342 38.511 17.203 1.00 84.12 98 MET A O 1
ATOM 800 N N . ASP A 1 99 ? -18.129 37.979 18.476 1.00 82.81 99 ASP A N 1
ATOM 801 C CA . ASP A 1 99 ? -18.184 39.239 19.224 1.00 82.81 99 ASP A CA 1
ATOM 802 C C . ASP A 1 99 ? -16.871 39.493 19.981 1.00 82.81 99 ASP A C 1
ATOM 804 O O . ASP A 1 99 ? -16.332 40.601 19.974 1.00 82.81 99 ASP A O 1
ATOM 808 N N . TYR A 1 100 ? -16.301 38.447 20.589 1.00 86.25 100 TYR A N 1
ATOM 809 C CA . TYR A 1 100 ? -15.010 38.525 21.268 1.00 86.25 100 TYR A CA 1
ATOM 810 C C . TYR A 1 100 ? -13.877 38.909 20.308 1.00 86.25 100 TYR A C 1
ATOM 812 O O . TYR A 1 100 ? -13.081 39.792 20.623 1.00 86.25 100 TYR A O 1
ATOM 820 N N . LEU A 1 101 ? -13.792 38.267 19.139 1.00 83.62 101 LEU A N 1
ATOM 821 C CA . LEU A 1 101 ? -12.743 38.557 18.159 1.00 83.62 101 LEU A CA 1
ATOM 822 C C . LEU A 1 101 ? -12.923 39.931 17.499 1.00 83.62 101 LEU A C 1
ATOM 824 O O . LEU A 1 101 ? -11.942 40.501 17.025 1.00 83.62 101 LEU A O 1
ATOM 828 N N . GLU A 1 102 ? -14.147 40.456 17.425 1.00 80.94 102 GLU A N 1
ATOM 829 C CA . GLU A 1 102 ? -14.452 41.793 16.898 1.00 80.94 102 GLU A CA 1
ATOM 830 C C . GLU A 1 102 ? -14.111 42.905 17.897 1.00 80.94 102 GLU A C 1
ATOM 832 O O . GLU A 1 102 ? -13.639 43.967 17.499 1.00 80.94 102 GLU A O 1
ATOM 837 N N . ALA A 1 103 ? -14.251 42.638 19.198 1.00 80.00 103 ALA A N 1
ATOM 838 C CA . ALA A 1 103 ? -13.915 43.582 20.261 1.00 80.00 103 ALA A CA 1
ATOM 839 C C . ALA A 1 103 ? -12.400 43.805 20.460 1.00 80.00 103 ALA A C 1
ATOM 841 O O . ALA A 1 103 ? -12.009 44.712 21.198 1.00 80.00 103 ALA A O 1
ATOM 842 N N . PHE A 1 104 ? -11.531 42.998 19.836 1.00 69.88 104 PHE A N 1
ATOM 843 C CA . PHE A 1 104 ? -10.080 43.139 19.967 1.00 69.88 104 PHE A CA 1
ATOM 844 C C . PHE A 1 104 ? -9.497 44.122 18.935 1.00 69.88 104 PHE A C 1
ATOM 846 O O . PHE A 1 104 ? -9.548 43.848 17.738 1.00 69.88 104 PHE A O 1
ATOM 853 N N . PRO A 1 105 ? -8.823 45.209 19.363 1.00 58.44 105 PRO A N 1
ATOM 854 C CA . PRO A 1 105 ? -8.266 46.229 18.465 1.00 58.44 105 PRO A CA 1
ATOM 855 C C . PRO A 1 105 ? -6.965 45.798 17.754 1.00 58.44 105 PRO A C 1
ATOM 857 O O . PRO A 1 105 ? -6.265 46.625 17.169 1.00 58.44 105 PRO A O 1
ATOM 860 N N . HIS A 1 106 ? -6.585 44.518 17.821 1.00 60.78 106 HIS A N 1
ATOM 861 C CA . HIS A 1 106 ? -5.370 44.016 17.183 1.00 60.78 106 HIS A CA 1
ATOM 862 C C . HIS A 1 106 ? -5.526 43.895 15.664 1.00 60.78 106 HIS A C 1
ATOM 864 O O . HIS A 1 106 ? -6.566 43.496 15.154 1.00 60.78 106 HIS A O 1
ATOM 870 N N . GLN A 1 107 ? -4.421 44.108 14.943 1.00 66.44 107 GLN A N 1
ATOM 871 C CA . GLN A 1 107 ? -4.351 43.978 13.483 1.00 66.44 107 GLN A CA 1
ATOM 872 C C . GLN A 1 107 ? -4.672 42.552 12.974 1.00 66.44 107 GLN A C 1
ATOM 874 O O . GLN A 1 107 ? -4.918 42.378 11.786 1.00 66.44 107 GLN A O 1
ATOM 879 N N . TYR A 1 108 ? -4.682 41.533 13.848 1.00 80.69 108 TYR A N 1
ATOM 880 C CA . TYR A 1 108 ? -4.835 40.118 13.477 1.00 80.69 108 TYR A CA 1
ATOM 881 C C . TYR A 1 108 ? -5.712 39.338 14.478 1.00 80.69 108 TYR A C 1
ATOM 883 O O . TYR A 1 108 ? -5.172 38.602 15.312 1.00 80.69 108 TYR A O 1
ATOM 891 N N . PRO A 1 109 ? -7.052 39.460 14.408 1.00 80.44 109 PRO A N 1
ATOM 892 C CA . PRO A 1 109 ? -7.974 38.837 15.365 1.00 80.44 109 PRO A CA 1
ATOM 893 C C . PRO A 1 109 ? -7.780 37.324 15.521 1.00 80.44 109 PRO A C 1
ATOM 895 O O . PRO A 1 109 ? -7.792 36.803 16.633 1.00 80.44 109 PRO A O 1
ATOM 898 N N . GLY A 1 110 ? -7.491 36.609 14.428 1.00 81.94 110 GLY A N 1
ATOM 899 C CA . GLY A 1 110 ? -7.290 35.157 14.460 1.00 81.94 110 GLY A CA 1
ATOM 900 C C . GLY A 1 110 ? -6.129 34.700 15.348 1.00 81.94 110 GLY A C 1
ATOM 901 O O . GLY A 1 110 ? -6.153 33.579 15.847 1.00 81.94 110 GLY A O 1
ATOM 902 N N . ARG A 1 111 ? -5.136 35.563 15.616 1.00 84.25 111 ARG A N 1
ATOM 903 C CA . ARG A 1 111 ? -4.012 35.255 16.521 1.00 84.25 111 ARG A CA 1
ATOM 904 C C . ARG A 1 111 ? -4.391 35.270 18.002 1.00 84.25 111 ARG A C 1
ATOM 906 O O . ARG A 1 111 ? -3.529 34.943 18.822 1.00 84.25 111 ARG A O 1
ATOM 913 N N . MET A 1 112 ? -5.611 35.682 18.351 1.00 82.94 112 MET A N 1
ATOM 914 C CA . MET A 1 112 ? -6.118 35.621 19.724 1.00 82.94 112 MET A CA 1
ATOM 915 C C . MET A 1 112 ? -6.509 34.207 20.135 1.00 82.94 112 MET A C 1
ATOM 917 O O . MET A 1 112 ? -6.464 33.899 21.324 1.00 82.94 112 MET A O 1
ATOM 921 N N . ILE A 1 113 ? -6.829 33.342 19.172 1.00 85.25 113 ILE A N 1
ATOM 922 C CA . ILE A 1 113 ? -7.076 31.923 19.417 1.00 85.25 113 ILE A CA 1
ATOM 923 C C . ILE A 1 113 ? -5.729 31.261 19.719 1.00 85.25 113 ILE A C 1
ATOM 925 O O . ILE A 1 113 ? -4.823 31.264 18.886 1.00 85.25 113 ILE A O 1
ATOM 929 N N . GLN A 1 114 ? -5.587 30.738 20.935 1.00 81.44 114 GLN A N 1
ATOM 930 C CA . GLN A 1 114 ? -4.378 30.066 21.400 1.00 81.44 114 GLN A CA 1
ATOM 931 C C . GLN A 1 114 ? -4.452 28.564 21.141 1.00 81.44 114 GLN A C 1
ATOM 933 O O . GLN A 1 114 ? -3.508 27.987 20.605 1.00 81.44 114 GLN A O 1
ATOM 938 N N . SER A 1 115 ? -5.564 27.933 21.518 1.00 81.06 115 SER A N 1
ATOM 939 C CA . SER A 1 115 ? -5.798 26.516 21.261 1.00 81.06 115 SER A CA 1
ATOM 940 C C . SER A 1 115 ? -7.276 26.230 21.024 1.00 81.06 115 SER A C 1
ATOM 942 O O . SER A 1 115 ? -8.165 26.983 21.422 1.00 81.06 115 SER A O 1
ATOM 944 N N . ILE A 1 116 ? -7.523 25.131 20.321 1.00 82.81 116 ILE A N 1
ATOM 945 C CA . ILE A 1 116 ? -8.844 24.542 20.143 1.00 82.81 116 ILE A CA 1
ATOM 946 C C . ILE A 1 116 ? -8.704 23.103 20.637 1.00 82.81 116 ILE A C 1
ATOM 948 O O . ILE A 1 116 ? -7.771 22.413 20.235 1.00 82.81 116 ILE A O 1
ATOM 952 N N . GLU A 1 117 ? -9.558 22.645 21.540 1.00 78.69 117 GLU A N 1
ATOM 953 C CA . GLU A 1 117 ? -9.434 21.337 22.190 1.00 78.69 117 GLU A CA 1
ATOM 954 C C . GLU A 1 117 ? -10.787 20.627 22.197 1.00 78.69 117 GLU A C 1
ATOM 956 O O . GLU A 1 117 ? -11.791 21.187 22.618 1.00 78.69 117 GLU A O 1
ATOM 961 N N . GLU A 1 118 ? -10.842 19.385 21.720 1.00 72.94 118 GLU A N 1
ATOM 962 C CA . GLU A 1 118 ? -12.050 18.569 21.871 1.00 72.94 118 GLU A CA 1
ATOM 963 C C . GLU A 1 118 ? -12.212 18.176 23.341 1.00 72.94 118 GLU A C 1
ATOM 965 O O . GLU A 1 118 ? -11.269 17.678 23.957 1.00 72.94 118 GLU A O 1
ATOM 970 N N . TYR A 1 119 ? -13.407 18.367 23.907 1.00 63.19 119 TYR A N 1
ATOM 971 C CA . TYR A 1 119 ? -13.697 17.922 25.268 1.00 63.19 119 TYR A CA 1
ATOM 972 C C . TYR A 1 119 ? -14.880 16.954 25.276 1.00 63.19 119 TYR A C 1
ATOM 974 O O . TYR A 1 119 ? -15.981 17.240 24.807 1.00 63.19 119 TYR A O 1
ATOM 982 N N . SER A 1 120 ? -14.653 15.772 25.843 1.00 48.38 120 SER A N 1
ATOM 983 C CA . SER A 1 120 ? -15.686 14.768 26.078 1.00 48.38 120 SER A CA 1
ATOM 984 C C . SER A 1 120 ? -16.245 14.926 27.493 1.00 48.38 120 SER A C 1
ATOM 986 O O . SER A 1 120 ? -15.497 14.776 28.461 1.00 48.38 120 SER A O 1
ATOM 988 N N . LYS A 1 121 ? -17.558 15.150 27.656 1.00 44.88 121 LYS A N 1
ATOM 989 C CA . LYS A 1 121 ? -18.215 14.851 28.944 1.00 44.88 121 LYS A CA 1
ATOM 990 C C . LYS A 1 121 ? -18.041 13.349 29.213 1.00 44.88 121 LYS A C 1
ATOM 992 O O . LYS A 1 121 ? -18.397 12.527 28.373 1.00 44.88 121 LYS A O 1
ATOM 997 N N . ALA A 1 122 ? -17.407 13.000 30.329 1.00 34.38 122 ALA A N 1
ATOM 998 C CA . ALA A 1 122 ? -16.856 11.668 30.556 1.00 34.38 122 ALA A CA 1
ATOM 999 C C . ALA A 1 122 ? -17.920 10.546 30.648 1.00 34.38 122 ALA A C 1
ATOM 1001 O O . ALA A 1 122 ? -18.890 10.661 31.388 1.00 34.38 122 ALA A O 1
ATOM 1002 N N . LYS A 1 123 ? -17.654 9.479 29.877 1.00 36.00 123 LYS A N 1
ATOM 1003 C CA . LYS A 1 123 ? -17.982 8.033 29.965 1.00 36.00 123 LYS A CA 1
ATOM 1004 C C . LYS A 1 123 ? -19.139 7.545 30.866 1.00 36.00 123 LYS A C 1
ATOM 1006 O O . LYS A 1 123 ? -19.173 7.803 32.062 1.00 36.00 123 LYS A O 1
ATOM 1011 N N . PRO A 1 124 ? -19.848 6.517 30.367 1.00 29.84 124 PRO A N 1
ATOM 1012 C CA . PRO A 1 124 ? -19.533 5.169 30.830 1.00 29.84 124 PRO A CA 1
ATOM 1013 C C . PRO A 1 124 ? -18.794 4.377 29.751 1.00 29.84 124 PRO A C 1
ATOM 1015 O O . PRO A 1 124 ? -18.928 4.630 28.556 1.00 29.84 124 PRO A O 1
ATOM 1018 N N . MET A 1 125 ? -17.978 3.419 30.196 1.00 35.00 125 MET A N 1
ATOM 1019 C CA . MET A 1 125 ? -17.408 2.356 29.369 1.00 35.00 125 MET A CA 1
ATOM 1020 C C . MET A 1 125 ? -18.534 1.594 28.657 1.00 35.00 125 MET A C 1
ATOM 1022 O O . MET A 1 125 ? -19.009 0.561 29.122 1.00 35.00 125 MET A O 1
ATOM 1026 N N . THR A 1 126 ? -18.950 2.066 27.492 1.00 27.33 126 THR A N 1
ATOM 1027 C CA . THR A 1 126 ? -19.564 1.200 26.495 1.00 27.33 126 THR A CA 1
ATOM 1028 C C . THR A 1 126 ? -18.436 0.470 25.796 1.00 27.33 126 THR A C 1
ATOM 1030 O O . THR A 1 126 ? -17.560 1.095 25.198 1.00 27.33 126 THR A O 1
ATOM 1033 N N . ARG A 1 127 ? -18.453 -0.866 25.902 1.00 27.14 127 ARG A N 1
ATOM 1034 C CA . ARG A 1 127 ? -17.741 -1.775 24.997 1.00 27.14 127 ARG A CA 1
ATOM 1035 C C . ARG A 1 127 ? -17.673 -1.135 23.616 1.00 27.14 127 ARG A C 1
ATOM 1037 O O . ARG A 1 127 ? -18.721 -0.787 23.073 1.00 27.14 127 ARG A O 1
ATOM 1044 N N . ILE A 1 128 ? -16.463 -1.024 23.072 1.00 27.38 128 ILE A N 1
ATOM 1045 C CA . ILE A 1 128 ? -16.236 -0.735 21.661 1.00 27.38 128 ILE A CA 1
ATOM 1046 C C . ILE A 1 128 ? -17.075 -1.754 20.887 1.00 27.38 128 ILE A C 1
ATOM 1048 O O . ILE A 1 128 ? -16.680 -2.909 20.725 1.00 27.38 128 ILE A O 1
ATOM 1052 N N . LYS A 1 129 ? -18.269 -1.354 20.442 1.00 28.23 129 LYS A N 1
ATOM 1053 C CA . LYS A 1 129 ? -18.901 -1.998 19.304 1.00 28.23 129 LYS A CA 1
ATOM 1054 C C . LYS A 1 129 ? -18.066 -1.532 18.130 1.00 28.23 129 LYS A C 1
ATOM 1056 O O . LYS A 1 129 ? -18.334 -0.504 17.528 1.00 28.23 129 LYS A O 1
ATOM 1061 N N . THR A 1 130 ? -17.013 -2.292 17.858 1.00 29.80 130 THR A N 1
ATOM 1062 C CA . THR A 1 130 ? -16.444 -2.350 16.526 1.00 29.80 130 THR A CA 1
ATOM 1063 C C . THR A 1 130 ? -17.598 -2.815 15.656 1.00 29.80 130 THR A C 1
ATOM 1065 O O . THR A 1 130 ? -17.929 -3.999 15.626 1.00 29.80 130 THR A O 1
ATOM 1068 N N . SER A 1 131 ? -18.253 -1.893 14.961 1.00 29.06 131 SER A N 1
ATOM 1069 C CA . SER A 1 131 ? -18.977 -2.225 13.743 1.00 29.06 131 SER A CA 1
ATOM 1070 C C . SER A 1 131 ? -17.940 -2.601 12.685 1.00 29.06 131 SER A C 1
ATOM 1072 O O . SER A 1 131 ? -17.800 -1.946 11.666 1.00 29.06 131 SER A O 1
ATOM 1074 N N . LYS A 1 132 ? -17.193 -3.688 12.932 1.00 35.72 132 LYS A N 1
ATOM 1075 C CA . LYS A 1 132 ? -16.535 -4.440 11.873 1.00 35.72 132 LYS A CA 1
ATOM 1076 C C . LYS A 1 132 ? -17.666 -5.015 11.042 1.00 35.72 132 LYS A C 1
ATOM 1078 O O . LYS A 1 132 ? -18.211 -6.070 11.375 1.00 35.72 132 LYS A O 1
ATOM 1083 N N . ARG A 1 133 ? -18.041 -4.324 9.970 1.00 35.84 133 ARG A N 1
ATOM 1084 C CA . ARG A 1 133 ? -18.657 -5.017 8.848 1.00 35.84 133 ARG A CA 1
ATOM 1085 C C . ARG A 1 133 ? -17.577 -5.935 8.300 1.00 35.84 133 ARG A C 1
ATOM 1087 O O . ARG A 1 133 ? -16.663 -5.520 7.603 1.00 35.84 133 ARG A O 1
ATOM 1094 N N . ILE A 1 134 ? -17.633 -7.193 8.725 1.00 37.59 134 ILE A N 1
ATOM 1095 C CA . ILE A 1 134 ? -16.888 -8.259 8.072 1.00 37.59 134 ILE A CA 1
ATOM 1096 C C . ILE A 1 134 ? -17.454 -8.295 6.656 1.00 37.59 134 ILE A C 1
ATOM 1098 O O . ILE A 1 134 ? -18.611 -8.682 6.468 1.00 37.59 134 ILE A O 1
ATOM 1102 N N . ALA A 1 135 ? -16.672 -7.823 5.684 1.00 40.66 135 ALA A N 1
ATOM 1103 C CA . ALA A 1 135 ? -17.016 -7.961 4.280 1.00 40.66 135 ALA A CA 1
ATOM 1104 C C . ALA A 1 135 ? -17.363 -9.435 4.031 1.00 40.66 135 ALA A C 1
ATOM 1106 O O . ALA A 1 135 ? -16.646 -10.332 4.490 1.00 40.66 135 ALA A O 1
ATOM 1107 N N . LYS A 1 136 ? -18.501 -9.700 3.376 1.00 37.66 136 LYS A N 1
ATOM 1108 C CA . LYS A 1 136 ? -18.878 -11.068 3.006 1.00 37.66 136 LYS A CA 1
ATOM 1109 C C . LYS A 1 136 ? -17.682 -11.693 2.293 1.00 37.66 136 LYS A C 1
ATOM 1111 O O . LYS A 1 136 ? -17.196 -11.127 1.318 1.00 37.66 136 LYS A O 1
ATOM 1116 N N . ASN A 1 137 ? -17.222 -12.838 2.797 1.00 38.31 137 ASN A N 1
ATOM 1117 C CA . ASN A 1 137 ? -16.199 -13.649 2.147 1.00 38.31 137 ASN A CA 1
ATOM 1118 C C . ASN A 1 137 ? -16.751 -14.117 0.802 1.00 38.31 137 ASN A C 1
ATOM 1120 O O . ASN A 1 137 ? -17.365 -15.181 0.712 1.00 38.31 137 ASN A O 1
ATOM 1124 N N . ASP A 1 138 ? -16.570 -13.294 -0.224 1.00 40.28 138 ASP A N 1
ATOM 1125 C CA . ASP A 1 138 ? -16.963 -13.632 -1.574 1.00 40.28 138 ASP A CA 1
ATOM 1126 C C . ASP A 1 138 ? -15.949 -14.657 -2.083 1.00 40.28 138 ASP A C 1
ATOM 1128 O O . ASP A 1 138 ? -14.788 -14.348 -2.406 1.00 40.28 138 ASP A O 1
ATOM 1132 N N . LYS A 1 139 ? -16.367 -15.926 -2.036 1.00 38.06 139 LYS A N 1
ATOM 1133 C CA . LYS A 1 139 ? -15.645 -17.053 -2.620 1.00 38.06 139 LYS A CA 1
ATOM 1134 C C . LYS A 1 139 ? -15.708 -16.870 -4.134 1.00 38.06 139 LYS A C 1
ATOM 1136 O O . LYS A 1 139 ? -16.620 -17.363 -4.787 1.00 38.06 139 LYS A O 1
ATOM 1141 N N . GLY A 1 140 ? -14.767 -16.087 -4.657 1.00 37.75 140 GLY A N 1
ATOM 1142 C CA . GLY A 1 140 ? -14.605 -15.866 -6.086 1.00 37.75 140 GLY A CA 1
ATOM 1143 C C . GLY A 1 140 ? -14.413 -17.198 -6.795 1.00 37.75 140 GLY A C 1
ATOM 1144 O O . GLY A 1 140 ? -13.758 -18.097 -6.264 1.00 37.75 140 GLY A O 1
ATOM 1145 N N . GLY A 1 141 ? -15.028 -17.323 -7.969 1.00 35.69 141 GLY A N 1
ATOM 1146 C CA . GLY A 1 141 ? -14.852 -18.479 -8.837 1.00 35.69 141 GLY A CA 1
ATOM 1147 C C . GLY A 1 141 ? -13.385 -18.685 -9.250 1.00 35.69 141 GLY A C 1
ATOM 1148 O O . GLY A 1 141 ? -12.572 -17.767 -9.118 1.00 35.69 141 GLY A O 1
ATOM 1149 N N . PRO A 1 142 ? -13.050 -19.881 -9.759 1.00 45.19 142 PRO A N 1
ATOM 1150 C CA . PRO A 1 142 ? -11.681 -20.321 -10.055 1.00 45.19 142 PRO A CA 1
ATOM 1151 C C . PRO A 1 142 ? -10.921 -19.478 -11.099 1.00 45.19 142 PRO A C 1
ATOM 1153 O O . PRO A 1 142 ? -9.704 -19.607 -11.189 1.00 45.19 142 PRO A O 1
ATOM 1156 N N . ASP A 1 143 ? -11.597 -18.580 -11.822 1.00 49.44 143 ASP A N 1
ATOM 1157 C CA . ASP A 1 143 ? -11.033 -17.855 -12.972 1.00 49.44 143 ASP A CA 1
ATOM 1158 C C . ASP A 1 143 ? -10.583 -16.413 -12.671 1.00 49.44 143 ASP A C 1
ATOM 1160 O O . ASP A 1 143 ? -10.222 -15.674 -13.585 1.00 49.44 143 ASP A O 1
ATOM 1164 N N . ARG A 1 144 ? -10.615 -15.964 -11.408 1.00 64.75 144 ARG A N 1
ATOM 1165 C CA . ARG A 1 144 ? -10.260 -14.577 -11.050 1.00 64.75 144 ARG A CA 1
ATOM 1166 C C . ARG A 1 144 ? -8.962 -14.505 -10.254 1.00 64.75 144 ARG A C 1
ATOM 1168 O O . ARG A 1 144 ? -8.922 -14.874 -9.079 1.00 64.75 144 ARG A O 1
ATOM 1175 N N . GLN A 1 145 ? -7.898 -14.002 -10.884 1.00 79.31 145 GLN A N 1
ATOM 1176 C CA . GLN A 1 145 ? -6.600 -13.827 -10.234 1.00 79.31 145 GLN A CA 1
ATOM 1177 C C . GLN A 1 145 ? -6.676 -12.709 -9.185 1.00 79.31 145 GLN A C 1
ATOM 1179 O O . GLN A 1 145 ? -7.047 -11.573 -9.484 1.00 79.31 145 GLN A O 1
ATOM 1184 N N . ARG A 1 146 ? -6.326 -13.041 -7.938 1.00 86.44 146 ARG A N 1
ATOM 1185 C CA . ARG A 1 146 ? -6.293 -12.100 -6.813 1.00 86.44 146 ARG A CA 1
ATOM 1186 C C . ARG A 1 146 ? -4.860 -11.836 -6.393 1.00 86.44 146 ARG A C 1
ATOM 1188 O O . ARG A 1 146 ? -4.077 -12.774 -6.249 1.00 86.44 146 ARG A O 1
ATOM 1195 N N . ILE A 1 147 ? -4.553 -10.571 -6.144 1.00 87.69 147 ILE A N 1
ATOM 1196 C CA . ILE A 1 147 ? -3.270 -10.136 -5.604 1.00 87.69 147 ILE A CA 1
ATOM 1197 C C . ILE A 1 147 ? -3.481 -9.228 -4.399 1.00 87.69 147 ILE A C 1
ATOM 1199 O O . ILE A 1 147 ? -4.387 -8.406 -4.328 1.00 87.69 147 ILE A O 1
ATOM 1203 N N . PHE A 1 148 ? -2.604 -9.418 -3.437 1.00 87.69 148 PHE A N 1
ATOM 1204 C CA . PHE A 1 148 ? -2.439 -8.665 -2.211 1.00 87.69 148 PHE A CA 1
ATOM 1205 C C . PHE A 1 148 ? -1.186 -7.804 -2.301 1.00 87.69 148 PHE A C 1
ATOM 1207 O O . PHE A 1 148 ? -0.092 -8.330 -2.529 1.00 87.69 148 PHE A O 1
ATOM 1214 N N . ILE A 1 149 ? -1.340 -6.498 -2.113 1.00 82.69 149 ILE A N 1
ATOM 1215 C CA . ILE A 1 149 ? -0.247 -5.531 -2.223 1.00 82.69 149 ILE A CA 1
ATOM 1216 C C . ILE A 1 149 ? -0.280 -4.569 -1.035 1.00 82.69 149 ILE A C 1
ATOM 1218 O O . ILE A 1 149 ? -1.351 -4.150 -0.604 1.00 82.69 149 ILE A O 1
ATOM 1222 N N . ALA A 1 150 ? 0.886 -4.217 -0.495 1.00 77.25 150 ALA A N 1
ATOM 1223 C CA . ALA A 1 150 ? 0.978 -3.247 0.590 1.00 77.25 150 ALA A CA 1
ATOM 1224 C C . ALA A 1 150 ? 0.842 -1.793 0.110 1.00 77.25 150 ALA A C 1
ATOM 1226 O O . ALA A 1 150 ? 1.360 -1.416 -0.943 1.00 77.25 150 ALA A O 1
ATOM 1227 N N . GLN A 1 151 ? 0.209 -0.961 0.939 1.00 62.91 151 GLN A N 1
ATOM 1228 C CA . GLN A 1 151 ? 0.253 0.497 0.854 1.00 62.91 151 GLN A CA 1
ATOM 1229 C C . GLN A 1 151 ? 1.670 0.985 1.189 1.00 62.91 151 GLN A C 1
ATOM 1231 O O . GLN A 1 151 ? 2.225 0.574 2.207 1.00 62.91 151 GLN A O 1
ATOM 1236 N N . GLY A 1 152 ? 2.247 1.876 0.375 1.00 53.28 152 GLY A N 1
ATOM 1237 C CA . GLY A 1 152 ? 3.520 2.535 0.714 1.00 53.28 152 GLY A CA 1
ATOM 1238 C C . GLY A 1 152 ? 4.759 2.130 -0.096 1.00 53.28 152 GLY A C 1
ATOM 1239 O O . GLY A 1 152 ? 5.839 1.996 0.465 1.00 53.28 152 GLY A O 1
ATOM 1240 N N . ALA A 1 153 ? 4.636 2.030 -1.416 1.00 43.38 153 ALA A N 1
ATOM 1241 C CA . ALA A 1 153 ? 5.662 2.507 -2.347 1.00 43.38 153 ALA A CA 1
ATOM 1242 C C . ALA A 1 153 ? 4.916 3.423 -3.343 1.00 43.38 153 ALA A C 1
ATOM 1244 O O . ALA A 1 153 ? 3.749 3.162 -3.648 1.00 43.38 153 ALA A O 1
ATOM 1245 N N . ALA A 1 154 ? 5.454 4.608 -3.649 1.00 38.91 154 ALA A N 1
ATOM 1246 C CA . ALA A 1 154 ? 4.630 5.772 -3.991 1.00 38.91 154 ALA A CA 1
ATOM 1247 C C . ALA A 1 154 ? 4.014 5.736 -5.405 1.00 38.91 154 ALA A C 1
ATOM 1249 O O . ALA A 1 154 ? 4.466 6.414 -6.312 1.00 38.91 154 ALA A O 1
ATOM 1250 N N . GLY A 1 155 ? 2.920 5.001 -5.585 1.00 41.00 155 GLY A N 1
ATOM 1251 C CA . GLY A 1 155 ? 2.121 5.021 -6.821 1.00 41.00 155 GLY A CA 1
ATOM 1252 C C . GLY A 1 155 ? 0.626 5.230 -6.602 1.00 41.00 155 GLY A C 1
ATOM 1253 O O . GLY A 1 155 ? -0.157 5.039 -7.523 1.00 41.00 155 GLY A O 1
ATOM 1254 N N . PHE A 1 156 ? 0.221 5.634 -5.395 1.00 42.19 156 PHE A N 1
ATOM 1255 C CA . PHE A 1 156 ? -1.142 6.100 -5.097 1.00 42.19 156 PHE A CA 1
ATOM 1256 C C . PHE A 1 156 ? -1.197 7.595 -4.745 1.00 42.19 156 PHE A C 1
ATOM 1258 O O . PHE A 1 156 ? -2.189 8.072 -4.190 1.00 42.19 156 PHE A O 1
ATOM 1265 N N . GLU A 1 157 ? -0.144 8.362 -5.029 1.00 36.19 157 GLU A N 1
ATOM 1266 C CA . GLU A 1 157 ? -0.133 9.784 -4.691 1.00 36.19 157 GLU A CA 1
ATOM 1267 C C . GLU A 1 157 ? -0.802 10.629 -5.779 1.00 36.19 157 GLU A C 1
ATOM 1269 O O . GLU A 1 157 ? -0.154 11.194 -6.652 1.00 36.19 157 GLU A O 1
ATOM 1274 N N . HIS A 1 158 ? -2.124 10.773 -5.651 1.00 32.06 158 HIS A N 1
ATOM 1275 C CA . HIS A 1 158 ? -2.659 12.127 -5.478 1.00 32.06 158 HIS A CA 1
ATOM 1276 C C . HIS A 1 158 ? -3.914 12.241 -4.601 1.00 32.06 158 HIS A C 1
ATOM 1278 O O . HIS A 1 158 ? -4.575 13.277 -4.596 1.00 32.06 158 HIS A O 1
ATOM 1284 N N . THR A 1 159 ? -4.194 11.250 -3.754 1.00 32.84 159 THR A N 1
ATOM 1285 C CA . THR A 1 159 ? -5.114 11.435 -2.629 1.00 32.84 159 THR A CA 1
ATOM 1286 C C . THR A 1 159 ? -4.387 11.121 -1.328 1.00 32.84 159 THR A C 1
ATOM 1288 O O . THR A 1 159 ? -4.395 10.001 -0.826 1.00 32.84 159 THR A O 1
ATOM 1291 N N . ARG A 1 160 ? -3.797 12.155 -0.714 1.00 34.84 160 ARG A N 1
ATOM 1292 C CA . ARG A 1 160 ? -3.335 12.168 0.693 1.00 34.84 160 ARG A CA 1
ATOM 1293 C C . ARG A 1 160 ? -4.482 12.020 1.708 1.00 34.84 160 ARG A C 1
ATOM 1295 O O . ARG A 1 160 ? -4.411 12.479 2.839 1.00 34.84 160 ARG A O 1
ATOM 1302 N N . GLN A 1 161 ? -5.550 11.342 1.318 1.00 39.78 161 GLN A N 1
ATOM 1303 C CA . GLN A 1 161 ? -6.596 10.877 2.196 1.00 39.78 161 GLN A CA 1
ATOM 1304 C C . GLN A 1 161 ? -6.534 9.354 2.146 1.00 39.78 161 GLN A C 1
ATOM 1306 O O . GLN A 1 161 ? -6.961 8.747 1.161 1.00 39.78 161 GLN A O 1
ATOM 1311 N N . ARG A 1 162 ? -6.074 8.733 3.244 1.00 40.69 162 ARG A N 1
ATOM 1312 C CA . ARG A 1 162 ? -6.220 7.285 3.520 1.00 40.69 162 ARG A CA 1
ATOM 1313 C C . ARG A 1 162 ? -7.676 6.781 3.356 1.00 40.69 162 ARG A C 1
ATOM 1315 O O . ARG A 1 162 ? -7.902 5.581 3.322 1.00 40.69 162 ARG A O 1
ATOM 1322 N N . ASN A 1 163 ? -8.619 7.704 3.154 1.00 44.72 163 ASN A N 1
ATOM 1323 C CA . ASN A 1 163 ? -10.068 7.557 3.048 1.00 44.72 163 ASN A CA 1
ATOM 1324 C C . ASN A 1 163 ? -10.626 7.465 1.611 1.00 44.72 163 ASN A C 1
ATOM 1326 O O . ASN A 1 163 ? -11.842 7.533 1.439 1.00 44.72 163 ASN A O 1
ATOM 1330 N N . THR A 1 164 ? -9.787 7.368 0.573 1.00 54.31 164 THR A N 1
ATOM 1331 C CA . THR A 1 164 ? -10.264 7.442 -0.829 1.00 54.31 164 THR A CA 1
ATOM 1332 C C . THR A 1 164 ? -10.524 6.105 -1.509 1.00 54.31 164 THR A C 1
ATOM 1334 O O . THR A 1 164 ? -11.312 6.067 -2.449 1.00 54.31 164 THR A O 1
ATOM 1337 N N . TYR A 1 165 ? -9.942 5.007 -1.024 1.00 61.78 165 TYR A N 1
ATOM 1338 C CA . TYR A 1 165 ? -10.146 3.688 -1.620 1.00 61.78 165 TYR A CA 1
ATOM 1339 C C . TYR A 1 165 ? -11.162 2.889 -0.810 1.00 61.78 165 TYR A C 1
ATOM 1341 O O . TYR A 1 165 ? -10.912 2.516 0.334 1.00 61.78 165 TYR A O 1
ATOM 1349 N N . ARG A 1 166 ? -12.315 2.618 -1.418 1.00 68.75 166 ARG A N 1
ATOM 1350 C CA . ARG A 1 166 ? -13.384 1.787 -0.858 1.00 68.75 166 ARG A CA 1
ATOM 1351 C C . ARG A 1 166 ? -13.420 0.436 -1.555 1.00 68.75 166 ARG A C 1
ATOM 1353 O O . ARG A 1 166 ? -13.155 0.333 -2.756 1.00 68.75 166 ARG A O 1
ATOM 1360 N N . ILE A 1 167 ? -13.802 -0.602 -0.813 1.00 74.81 167 ILE A N 1
ATOM 1361 C CA . ILE A 1 167 ? -14.118 -1.903 -1.410 1.00 74.81 167 ILE A CA 1
ATOM 1362 C C . ILE A 1 167 ? -15.157 -1.680 -2.519 1.00 74.81 167 ILE A C 1
ATOM 1364 O O . ILE A 1 167 ? -16.150 -0.979 -2.346 1.00 74.81 167 ILE A O 1
ATOM 1368 N N . GLY A 1 168 ? -14.889 -2.246 -3.688 1.00 73.19 168 GLY A N 1
ATOM 1369 C CA . GLY A 1 168 ? -15.658 -2.076 -4.910 1.00 73.19 168 GLY A CA 1
ATOM 1370 C C . GLY A 1 168 ? -15.072 -1.071 -5.901 1.00 73.19 168 GLY A C 1
ATOM 1371 O O . GLY A 1 168 ? -15.507 -1.080 -7.050 1.00 73.19 168 GLY A O 1
ATOM 1372 N N . ASN A 1 169 ? -14.103 -0.237 -5.507 1.00 74.81 169 ASN A N 1
ATOM 1373 C CA . ASN A 1 169 ? -13.447 0.697 -6.425 1.00 74.81 169 ASN A CA 1
ATOM 1374 C C . ASN A 1 169 ? -12.643 -0.033 -7.505 1.00 74.81 169 ASN A C 1
ATOM 1376 O O . ASN A 1 169 ? -11.989 -1.039 -7.232 1.00 74.81 169 ASN A O 1
ATOM 1380 N N . ASN A 1 170 ? -12.654 0.524 -8.714 1.00 77.50 170 ASN A N 1
ATOM 1381 C CA . ASN A 1 170 ? -11.708 0.151 -9.757 1.00 77.50 170 ASN A CA 1
ATOM 1382 C C . ASN A 1 170 ? -10.419 0.937 -9.537 1.00 77.50 170 ASN A C 1
ATOM 1384 O O . ASN A 1 170 ? -10.461 2.151 -9.337 1.00 77.50 170 ASN A O 1
ATOM 1388 N N . ILE A 1 171 ? -9.292 0.244 -9.575 1.00 76.00 171 ILE A N 1
ATOM 1389 C CA . ILE A 1 171 ? -7.968 0.823 -9.393 1.00 76.00 171 ILE A CA 1
ATOM 1390 C C . ILE A 1 171 ? -7.068 0.421 -10.559 1.00 76.00 171 ILE A C 1
ATOM 1392 O O . ILE A 1 171 ? -7.222 -0.655 -11.139 1.00 76.00 171 ILE A O 1
ATOM 1396 N N . SER A 1 172 ? -6.123 1.294 -10.886 1.00 76.81 172 SER A N 1
ATOM 1397 C CA . SER A 1 172 ? -5.055 1.033 -11.845 1.00 76.81 172 SER A CA 1
ATOM 1398 C C . SER A 1 172 ? -3.728 1.400 -11.198 1.00 76.81 172 SER A C 1
ATOM 1400 O O . SER A 1 172 ? -3.645 2.411 -10.497 1.00 76.81 172 SER A O 1
ATOM 1402 N N . PHE A 1 173 ? -2.723 0.548 -11.362 1.00 77.06 173 PHE A N 1
ATOM 1403 C CA . PHE A 1 173 ? -1.421 0.714 -10.728 1.00 77.06 173 PHE A CA 1
ATOM 1404 C C . PHE A 1 173 ? -0.334 -0.031 -11.502 1.00 77.06 173 PHE A C 1
ATOM 1406 O O . PHE A 1 173 ? -0.605 -0.929 -12.294 1.00 77.06 173 PHE A O 1
ATOM 1413 N N . TYR A 1 174 ? 0.913 0.321 -11.213 1.00 80.81 174 TYR A N 1
ATOM 1414 C CA . TYR A 1 174 ? 2.097 -0.340 -11.747 1.00 80.81 174 TYR A CA 1
ATOM 1415 C C . TYR A 1 174 ? 2.717 -1.171 -10.622 1.00 80.81 174 TYR A C 1
ATOM 1417 O O . TYR A 1 174 ? 3.178 -0.594 -9.638 1.00 80.81 174 TYR A O 1
ATOM 1425 N N . PRO A 1 175 ? 2.679 -2.507 -10.668 1.00 82.38 175 PRO A N 1
ATOM 1426 C CA . PRO A 1 175 ? 3.226 -3.334 -9.602 1.00 82.38 175 PRO A CA 1
ATOM 1427 C C . PRO A 1 175 ? 4.760 -3.318 -9.601 1.00 82.38 175 PRO A C 1
ATOM 1429 O O . PRO A 1 175 ? 5.413 -3.440 -10.640 1.00 82.38 175 PRO A O 1
ATOM 1432 N N . ILE A 1 176 ? 5.334 -3.244 -8.403 1.00 84.94 176 ILE A N 1
ATOM 1433 C CA . ILE A 1 176 ? 6.749 -3.506 -8.150 1.00 84.94 176 ILE A CA 1
ATOM 1434 C C . ILE A 1 176 ? 6.902 -4.828 -7.416 1.00 84.94 176 ILE A C 1
ATOM 1436 O O . ILE A 1 176 ? 6.214 -5.093 -6.428 1.00 84.94 176 ILE A O 1
ATOM 1440 N N . LEU A 1 177 ? 7.878 -5.612 -7.858 1.00 89.06 177 LEU A N 1
ATOM 1441 C CA . LEU A 1 177 ? 8.372 -6.773 -7.147 1.00 89.06 177 LEU A CA 1
ATOM 1442 C C . LEU A 1 177 ? 9.655 -6.426 -6.392 1.00 89.06 177 LEU A C 1
ATOM 1444 O O . LEU A 1 177 ? 10.712 -6.192 -6.981 1.00 89.06 177 LEU A O 1
ATOM 1448 N N . GLN A 1 178 ? 9.562 -6.434 -5.067 1.00 89.00 178 GLN A N 1
ATOM 1449 C CA . GLN A 1 178 ? 10.718 -6.430 -4.187 1.00 89.00 178 GLN A CA 1
ATOM 1450 C C . GLN A 1 178 ? 11.159 -7.874 -3.963 1.00 89.00 178 GLN A C 1
ATOM 1452 O O . GLN A 1 178 ? 10.463 -8.656 -3.318 1.00 89.00 178 GLN A O 1
ATOM 1457 N N . ILE A 1 179 ? 12.319 -8.228 -4.506 1.00 90.56 179 ILE A N 1
ATOM 1458 C CA . ILE A 1 179 ? 12.870 -9.576 -4.399 1.00 90.56 179 ILE A CA 1
ATOM 1459 C C . ILE A 1 179 ? 13.764 -9.627 -3.162 1.00 90.56 179 ILE A C 1
ATOM 1461 O O . ILE A 1 179 ? 14.748 -8.896 -3.081 1.00 90.56 179 ILE A O 1
ATOM 1465 N N . ASP A 1 180 ? 13.411 -10.480 -2.201 1.00 90.31 180 ASP A N 1
ATOM 1466 C CA . ASP A 1 180 ? 14.170 -10.634 -0.956 1.00 90.31 180 ASP A CA 1
ATOM 1467 C C . ASP A 1 180 ? 15.161 -11.803 -1.036 1.00 90.31 180 ASP A C 1
ATOM 1469 O O . ASP A 1 180 ? 16.256 -11.730 -0.485 1.00 90.31 180 ASP A O 1
ATOM 1473 N N . HIS A 1 181 ? 14.803 -12.868 -1.756 1.00 91.19 181 HIS A N 1
ATOM 1474 C CA . HIS A 1 181 ? 15.700 -13.978 -2.056 1.00 91.19 181 HIS A CA 1
ATOM 1475 C C . HIS A 1 181 ? 15.338 -14.599 -3.404 1.00 91.19 181 HIS A C 1
ATOM 1477 O O . HIS A 1 181 ? 14.161 -14.780 -3.720 1.00 91.19 181 HIS A O 1
ATOM 1483 N N . PHE A 1 182 ? 16.343 -14.996 -4.183 1.00 92.81 182 PHE A N 1
ATOM 1484 C CA . PHE A 1 182 ? 16.138 -15.671 -5.460 1.00 92.81 182 PHE A CA 1
ATOM 1485 C C . PHE A 1 182 ? 17.277 -16.631 -5.799 1.00 92.81 182 PHE A C 1
ATOM 1487 O O . PHE A 1 182 ? 18.381 -16.550 -5.266 1.00 92.81 182 PHE A O 1
ATOM 1494 N N . LYS A 1 183 ? 17.009 -17.539 -6.735 1.00 93.12 183 LYS A N 1
ATOM 1495 C CA . LYS A 1 183 ? 18.011 -18.377 -7.395 1.00 93.12 183 LYS A CA 1
ATOM 1496 C C . LYS A 1 183 ? 17.626 -18.613 -8.850 1.00 93.12 183 LYS A C 1
ATOM 1498 O O . LYS A 1 183 ? 16.445 -18.579 -9.198 1.00 93.12 183 LYS A O 1
ATOM 1503 N N . LYS A 1 184 ? 18.623 -18.875 -9.698 1.00 94.00 184 LYS A N 1
ATOM 1504 C CA . LYS A 1 184 ? 18.387 -19.311 -11.082 1.00 94.00 184 LYS A CA 1
ATOM 1505 C C . LYS A 1 184 ? 17.565 -20.597 -11.084 1.00 94.00 184 LYS A C 1
ATOM 1507 O O . LYS A 1 184 ? 17.738 -21.453 -10.215 1.00 94.00 184 LYS A O 1
ATOM 1512 N N . SER A 1 185 ? 16.691 -20.730 -12.068 1.00 89.88 185 SER A N 1
ATOM 1513 C CA . SER A 1 185 ? 15.841 -21.901 -12.230 1.00 89.88 185 SER A CA 1
ATOM 1514 C C . SER A 1 185 ? 15.642 -22.220 -13.703 1.00 89.88 185 SER A C 1
ATOM 1516 O O . SER A 1 185 ? 15.666 -21.328 -14.542 1.00 89.88 185 SER A O 1
ATOM 1518 N N . GLY A 1 186 ? 15.427 -23.496 -14.017 1.00 85.06 186 GLY A N 1
ATOM 1519 C CA . GLY A 1 186 ? 14.878 -23.917 -15.310 1.00 85.06 186 GLY A CA 1
ATOM 1520 C C . GLY A 1 186 ? 13.348 -23.990 -15.304 1.00 85.06 186 GLY A C 1
ATOM 1521 O O . GLY A 1 186 ? 12.750 -24.443 -16.274 1.00 85.06 186 GLY A O 1
ATOM 1522 N N . GLN A 1 187 ? 12.706 -23.625 -14.189 1.00 77.31 187 GLN A N 1
ATOM 1523 C CA . GLN A 1 187 ? 11.264 -23.736 -14.018 1.00 77.31 187 GLN A CA 1
ATOM 1524 C C . GLN A 1 187 ? 10.532 -22.707 -14.881 1.00 77.31 187 GLN A C 1
ATOM 1526 O O . GLN A 1 187 ? 10.603 -21.513 -14.624 1.00 77.31 187 GLN A O 1
ATOM 1531 N N . THR A 1 188 ? 9.778 -23.210 -15.855 1.00 72.44 188 THR A N 1
ATOM 1532 C CA . THR A 1 188 ? 8.891 -22.441 -16.744 1.00 72.44 188 THR A CA 1
ATOM 1533 C C . THR A 1 188 ? 7.418 -22.535 -16.335 1.00 72.44 188 THR A C 1
ATOM 1535 O O . THR A 1 188 ? 6.540 -21.989 -16.997 1.00 72.44 188 THR A O 1
ATOM 1538 N N . LYS A 1 189 ? 7.117 -23.279 -15.261 1.00 79.31 189 LYS A N 1
ATOM 1539 C CA . LYS A 1 189 ? 5.743 -23.500 -14.794 1.00 79.31 189 LYS A CA 1
ATOM 1540 C C . LYS A 1 189 ? 5.215 -22.267 -14.054 1.00 79.31 189 LYS A C 1
ATOM 1542 O O . LYS A 1 189 ? 5.947 -21.744 -13.210 1.00 79.31 189 LYS A O 1
ATOM 1547 N N . PRO A 1 190 ? 3.944 -21.875 -14.270 1.00 76.94 190 PRO A N 1
ATOM 1548 C CA . PRO A 1 190 ? 3.341 -20.773 -13.539 1.00 76.94 190 PRO A CA 1
ATOM 1549 C C . PRO A 1 190 ? 3.400 -20.951 -12.030 1.00 76.94 190 PRO A C 1
ATOM 1551 O O . PRO A 1 190 ? 3.044 -22.002 -11.496 1.00 76.94 190 PRO A O 1
ATOM 1554 N N . CYS A 1 191 ? 3.870 -19.910 -11.350 1.00 83.75 191 CYS A N 1
ATOM 1555 C CA . CYS A 1 191 ? 3.988 -19.889 -9.905 1.00 83.75 191 CYS A CA 1
ATOM 1556 C C . CYS A 1 191 ? 3.953 -18.441 -9.424 1.00 83.75 191 CYS A C 1
ATOM 1558 O O . CYS A 1 191 ? 4.952 -17.727 -9.485 1.00 83.75 191 CYS A O 1
ATOM 1560 N N . LEU A 1 192 ? 2.795 -18.039 -8.918 1.00 89.31 192 LEU A N 1
ATOM 1561 C CA . LEU A 1 192 ? 2.643 -16.887 -8.049 1.00 89.31 192 LEU A CA 1
ATOM 1562 C C . LEU A 1 192 ? 1.797 -17.350 -6.871 1.00 89.31 192 LEU A C 1
ATOM 1564 O O . LEU A 1 192 ? 0.570 -17.410 -6.942 1.00 89.31 192 LEU A O 1
ATOM 1568 N N . LYS A 1 193 ? 2.471 -17.765 -5.805 1.00 90.38 193 LYS A N 1
ATOM 1569 C CA . LYS A 1 193 ? 1.836 -18.348 -4.635 1.00 90.38 193 LYS A CA 1
ATOM 1570 C C . LYS A 1 193 ? 1.872 -17.346 -3.500 1.00 90.38 193 LYS A C 1
ATOM 1572 O O . LYS A 1 193 ? 2.922 -17.022 -2.950 1.00 90.38 193 LYS A O 1
ATOM 1577 N N . HIS A 1 194 ? 0.690 -16.862 -3.160 1.00 90.44 194 HIS A N 1
ATOM 1578 C CA . HIS A 1 194 ? 0.489 -16.012 -2.002 1.00 90.44 194 HIS A CA 1
ATOM 1579 C C . HIS A 1 194 ? 0.818 -16.774 -0.710 1.00 90.44 194 HIS A C 1
ATOM 1581 O O . HIS A 1 194 ? 0.389 -17.915 -0.536 1.00 90.44 194 HIS A O 1
ATOM 1587 N N . VAL A 1 195 ? 1.604 -16.151 0.171 1.00 91.38 195 VAL A N 1
ATOM 1588 C CA . VAL A 1 195 ? 1.964 -16.712 1.480 1.00 91.38 195 VAL A CA 1
ATOM 1589 C C . VAL A 1 195 ? 1.160 -16.027 2.571 1.00 91.38 195 VAL A C 1
ATOM 1591 O O . VAL A 1 195 ? 0.361 -16.665 3.249 1.00 91.38 195 VAL A O 1
ATOM 1594 N N . ILE A 1 196 ? 1.364 -14.720 2.734 1.00 90.81 196 ILE A N 1
ATOM 1595 C CA . ILE A 1 196 ? 0.606 -13.892 3.666 1.00 90.81 196 ILE A CA 1
ATOM 1596 C C . ILE A 1 196 ? 0.775 -12.418 3.315 1.00 90.81 196 ILE A C 1
ATOM 1598 O O . ILE A 1 196 ? 1.829 -12.011 2.844 1.00 90.81 196 ILE A O 1
ATOM 1602 N N . TYR A 1 197 ? -0.261 -11.609 3.538 1.00 88.19 197 TYR A N 1
ATOM 1603 C CA . TYR A 1 197 ? -0.292 -10.189 3.177 1.00 88.19 197 TYR A CA 1
ATOM 1604 C C . TYR A 1 197 ? 0.280 -9.950 1.781 1.00 88.19 197 TYR A C 1
ATOM 1606 O O . TYR A 1 197 ? -0.211 -10.566 0.848 1.00 88.19 197 TYR A O 1
ATOM 1614 N N . ASN A 1 198 ? 1.307 -9.122 1.618 1.00 89.25 198 ASN A N 1
ATOM 1615 C CA . ASN A 1 198 ? 1.932 -8.870 0.325 1.00 89.25 198 ASN A CA 1
ATOM 1616 C C . ASN A 1 198 ? 3.157 -9.759 0.027 1.00 89.25 198 ASN A C 1
ATOM 1618 O O . ASN A 1 198 ? 3.918 -9.421 -0.875 1.00 89.25 198 ASN A O 1
ATOM 1622 N N . ILE A 1 199 ? 3.360 -10.857 0.763 1.00 92.50 199 ILE A N 1
ATOM 1623 C CA . ILE A 1 199 ? 4.485 -11.793 0.616 1.00 92.50 199 ILE A CA 1
ATOM 1624 C C . ILE A 1 199 ? 4.098 -12.978 -0.276 1.00 92.50 199 ILE A C 1
ATOM 1626 O O . ILE A 1 199 ? 3.044 -13.597 -0.090 1.00 92.50 199 ILE A O 1
ATOM 1630 N N . TYR A 1 200 ? 4.992 -13.326 -1.204 1.00 93.00 200 TYR A N 1
ATOM 1631 C CA . TYR A 1 200 ? 4.786 -14.361 -2.217 1.00 93.00 200 TYR A CA 1
ATOM 1632 C C . TYR A 1 200 ? 6.006 -15.256 -2.402 1.00 93.00 200 TYR A C 1
ATOM 1634 O O . TYR A 1 200 ? 7.137 -14.783 -2.341 1.00 93.00 200 TYR A O 1
ATOM 1642 N N . GLU A 1 201 ? 5.751 -16.523 -2.726 1.00 93.56 201 GLU A N 1
ATOM 1643 C CA . GLU A 1 201 ? 6.665 -17.393 -3.472 1.00 93.56 201 GLU A CA 1
ATOM 1644 C C . GLU A 1 201 ? 6.360 -17.231 -4.966 1.00 93.56 201 GLU A C 1
ATOM 1646 O O . GLU A 1 201 ? 5.193 -17.253 -5.365 1.00 93.56 201 GLU A O 1
ATOM 1651 N N . PHE A 1 202 ? 7.378 -17.075 -5.809 1.00 93.12 202 PHE A N 1
ATOM 1652 C CA . PHE A 1 202 ? 7.160 -16.844 -7.236 1.00 93.12 202 PHE A CA 1
ATOM 1653 C C . PHE A 1 202 ? 8.241 -17.444 -8.138 1.00 93.12 202 PHE A C 1
ATOM 1655 O O . PHE A 1 202 ? 9.398 -17.618 -7.748 1.00 93.12 202 PHE A O 1
ATOM 1662 N N . CYS A 1 203 ? 7.840 -17.736 -9.376 1.00 93.75 203 CYS A N 1
ATOM 1663 C CA . CYS A 1 203 ? 8.727 -17.915 -10.522 1.00 93.75 203 CYS A CA 1
ATOM 1664 C C . CYS A 1 203 ? 8.622 -16.673 -11.403 1.00 93.75 203 CYS A C 1
ATOM 1666 O O . CYS A 1 203 ? 7.514 -16.202 -11.649 1.00 93.75 203 CYS A O 1
ATOM 1668 N N . PHE A 1 204 ? 9.751 -16.173 -11.896 1.00 93.94 204 PHE A N 1
ATOM 1669 C CA . PHE A 1 204 ? 9.761 -15.039 -12.811 1.00 93.94 204 PHE A CA 1
ATOM 1670 C C . PHE A 1 204 ? 10.763 -15.226 -13.940 1.00 93.94 204 PHE A C 1
ATOM 1672 O O . PHE A 1 204 ? 11.825 -15.828 -13.748 1.00 93.94 204 PHE A O 1
ATOM 1679 N N . LYS A 1 205 ? 10.426 -14.673 -15.101 1.00 93.69 205 LYS A N 1
ATOM 1680 C CA . LYS A 1 205 ? 11.331 -14.510 -16.235 1.00 93.69 205 LYS A CA 1
ATOM 1681 C C . LYS A 1 205 ? 11.719 -13.044 -16.348 1.00 93.69 205 LYS A C 1
ATOM 1683 O O . LYS A 1 205 ? 10.891 -12.161 -16.150 1.00 93.69 205 LYS A O 1
ATOM 1688 N N . VAL A 1 206 ? 12.980 -12.778 -16.654 1.00 92.88 206 VAL A N 1
ATOM 1689 C CA . VAL A 1 206 ? 13.441 -11.413 -16.926 1.00 92.88 206 VAL A CA 1
ATOM 1690 C C . VAL A 1 206 ? 13.118 -11.096 -18.380 1.00 92.88 206 VAL A C 1
ATOM 1692 O O . VAL A 1 206 ? 13.674 -11.719 -19.280 1.00 92.88 206 VAL A O 1
ATOM 1695 N N . GLU A 1 207 ? 12.216 -10.152 -18.611 1.00 90.88 207 GLU A N 1
ATOM 1696 C CA . GLU A 1 207 ? 11.771 -9.781 -19.956 1.00 90.88 207 GLU A CA 1
ATOM 1697 C C . GLU A 1 207 ? 12.656 -8.688 -20.553 1.00 90.88 207 GLU A C 1
ATOM 1699 O O . GLU A 1 207 ? 13.099 -8.787 -21.694 1.00 90.88 207 GLU A O 1
ATOM 1704 N N . ALA A 1 208 ? 12.961 -7.658 -19.765 1.00 89.88 208 ALA A N 1
ATOM 1705 C CA . ALA A 1 208 ? 13.773 -6.542 -20.222 1.00 89.88 208 ALA A CA 1
ATOM 1706 C C . ALA A 1 208 ? 14.593 -5.934 -19.085 1.00 89.88 208 ALA A C 1
ATOM 1708 O O . ALA A 1 208 ? 14.250 -6.042 -17.906 1.00 89.88 208 ALA A O 1
ATOM 1709 N N . VAL A 1 209 ? 15.673 -5.252 -19.464 1.00 89.12 209 VAL A N 1
ATOM 1710 C CA . VAL A 1 209 ? 16.464 -4.404 -18.573 1.00 89.12 209 VAL A CA 1
ATOM 1711 C C . VAL A 1 209 ? 16.588 -3.016 -19.181 1.00 89.12 209 VAL A C 1
ATOM 1713 O O . VAL A 1 209 ? 16.982 -2.858 -20.336 1.00 89.12 209 VAL A O 1
ATOM 1716 N N . GLN A 1 210 ? 16.279 -2.003 -18.383 1.00 85.12 210 GLN A N 1
ATOM 1717 C CA . GLN A 1 210 ? 16.414 -0.604 -18.737 1.00 85.12 210 GLN A CA 1
ATOM 1718 C C . GLN A 1 210 ? 17.414 0.054 -17.791 1.00 85.12 210 GLN A C 1
ATOM 1720 O O . GLN A 1 210 ? 17.261 0.024 -16.572 1.00 85.12 210 GLN A O 1
ATOM 1725 N N . ARG A 1 211 ? 18.440 0.702 -18.347 1.00 82.75 211 ARG A N 1
ATOM 1726 C CA . ARG A 1 211 ? 19.312 1.574 -17.555 1.00 82.75 211 ARG A CA 1
ATOM 1727 C C . ARG A 1 211 ? 18.621 2.912 -17.342 1.00 82.75 211 ARG A C 1
ATOM 1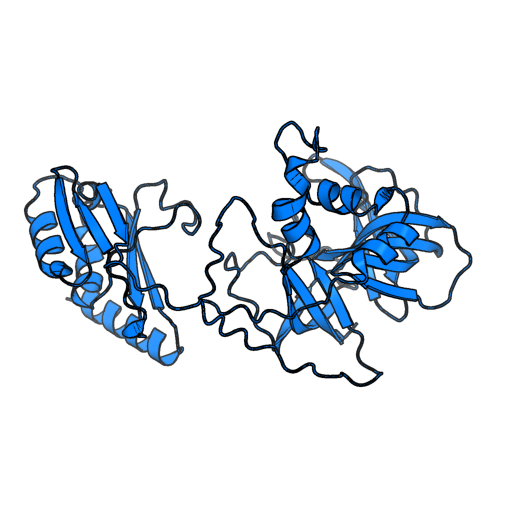729 O O . ARG A 1 211 ? 18.314 3.605 -18.314 1.00 82.75 211 ARG A O 1
ATOM 1736 N N . THR A 1 212 ? 18.401 3.274 -16.086 1.00 76.06 212 THR A N 1
ATOM 1737 C CA . THR A 1 212 ? 17.786 4.541 -15.687 1.00 76.06 212 THR A CA 1
ATOM 1738 C C . THR A 1 212 ? 18.725 5.317 -14.774 1.00 76.06 212 THR A C 1
ATOM 1740 O O . THR A 1 212 ? 19.576 4.752 -14.089 1.00 76.06 212 THR A O 1
ATOM 1743 N N . LYS A 1 213 ? 18.615 6.643 -14.821 1.00 74.25 213 LYS A N 1
ATOM 1744 C CA . LYS A 1 213 ? 19.336 7.551 -13.932 1.00 74.25 213 LYS A CA 1
ATOM 1745 C C . LYS A 1 213 ? 18.395 7.905 -12.785 1.00 74.25 213 LYS A C 1
ATOM 1747 O O . LYS A 1 213 ? 17.264 8.313 -13.046 1.00 74.25 213 LYS A O 1
ATOM 1752 N N . ASP A 1 214 ? 18.824 7.699 -11.547 1.00 68.81 214 ASP A N 1
ATOM 1753 C CA . ASP A 1 214 ? 18.026 8.049 -10.375 1.00 68.81 214 ASP A CA 1
ATOM 1754 C C . ASP A 1 214 ? 18.060 9.559 -10.077 1.00 68.81 214 ASP A C 1
ATOM 1756 O O . ASP A 1 214 ? 18.672 10.354 -10.798 1.00 68.81 214 ASP A O 1
ATOM 1760 N N . THR A 1 215 ? 17.370 9.962 -9.008 1.00 63.72 215 THR A N 1
ATOM 1761 C CA . THR A 1 215 ? 17.254 11.361 -8.572 1.00 63.72 215 THR A CA 1
ATOM 1762 C C . THR A 1 215 ? 18.581 11.983 -8.144 1.00 63.72 215 THR A C 1
ATOM 1764 O O . THR A 1 215 ? 18.710 13.203 -8.166 1.00 63.72 215 THR A O 1
ATOM 1767 N N . GLU A 1 216 ? 19.567 11.167 -7.780 1.00 68.19 216 GLU A N 1
ATOM 1768 C CA . GLU A 1 216 ? 20.917 11.599 -7.397 1.00 68.19 216 GLU A CA 1
ATOM 1769 C C . GLU A 1 216 ? 21.882 11.563 -8.590 1.00 68.19 216 GLU A C 1
ATOM 1771 O O . GLU A 1 216 ? 23.059 11.906 -8.490 1.00 68.19 216 GLU A O 1
ATOM 1776 N N . GLY A 1 217 ? 21.375 11.174 -9.757 1.00 70.62 217 GLY A N 1
ATOM 1777 C CA . GLY A 1 217 ? 22.132 11.093 -10.984 1.00 70.62 217 GLY A CA 1
ATOM 1778 C C . GLY A 1 217 ? 22.946 9.811 -11.142 1.00 70.62 217 GLY A C 1
ATOM 1779 O O . GLY A 1 217 ? 23.738 9.710 -12.082 1.00 70.62 217 GLY A O 1
ATOM 1780 N N . MET A 1 218 ? 22.744 8.827 -10.272 1.00 75.81 218 MET A N 1
ATOM 1781 C CA . MET A 1 218 ? 23.403 7.534 -10.344 1.00 75.81 218 MET A CA 1
ATOM 1782 C C . MET A 1 218 ? 22.661 6.612 -11.312 1.00 75.81 218 MET A C 1
ATOM 1784 O O . MET A 1 218 ? 21.435 6.571 -11.374 1.00 75.81 218 MET A O 1
ATOM 1788 N N . MET A 1 219 ? 23.422 5.841 -12.087 1.00 80.19 219 MET A N 1
ATOM 1789 C CA . MET A 1 219 ? 22.844 4.830 -12.973 1.00 80.19 219 MET A CA 1
ATOM 1790 C C . MET A 1 219 ? 22.405 3.605 -12.170 1.00 80.19 219 MET A C 1
ATOM 1792 O O . MET A 1 219 ? 23.195 3.082 -11.374 1.00 80.19 219 MET A O 1
ATOM 1796 N N . ARG A 1 220 ? 21.194 3.119 -12.440 1.00 80.75 220 ARG A N 1
ATOM 1797 C CA . ARG A 1 220 ? 20.621 1.871 -11.924 1.00 80.75 220 ARG A CA 1
ATOM 1798 C C . ARG A 1 220 ? 19.999 1.051 -13.060 1.00 80.75 220 ARG A C 1
ATOM 1800 O O . ARG A 1 220 ? 19.748 1.579 -14.145 1.00 80.75 220 ARG A O 1
ATOM 1807 N N . ASN A 1 221 ? 19.746 -0.226 -12.795 1.00 84.81 221 ASN A N 1
ATOM 1808 C CA . ASN A 1 221 ? 18.999 -1.096 -13.697 1.00 84.81 221 ASN A CA 1
ATOM 1809 C C . ASN A 1 221 ? 17.568 -1.263 -13.171 1.00 84.81 221 ASN A C 1
ATOM 1811 O O . ASN A 1 221 ? 17.366 -1.662 -12.024 1.00 84.81 221 ASN A O 1
ATOM 1815 N N . ASP A 1 222 ? 16.596 -0.982 -14.028 1.00 85.31 222 ASP A N 1
ATOM 1816 C CA . ASP A 1 222 ? 15.192 -1.313 -13.826 1.00 85.31 222 ASP A CA 1
ATOM 1817 C C . ASP A 1 222 ? 14.867 -2.531 -14.693 1.00 85.31 222 ASP A C 1
ATOM 1819 O O . ASP A 1 222 ? 15.131 -2.536 -15.896 1.00 85.31 222 ASP A O 1
ATOM 1823 N N . TYR A 1 223 ? 14.329 -3.580 -14.082 1.00 88.38 223 TYR A N 1
ATOM 1824 C CA . TYR A 1 223 ? 13.980 -4.815 -14.775 1.00 88.38 223 TYR A CA 1
ATOM 1825 C C . TYR A 1 223 ? 12.469 -4.913 -14.953 1.00 88.38 223 TYR A C 1
ATOM 1827 O O . TYR A 1 223 ? 11.716 -4.604 -14.028 1.00 88.38 223 TYR A O 1
ATOM 1835 N N . ILE A 1 224 ? 12.037 -5.384 -16.121 1.00 90.69 224 ILE A N 1
ATOM 1836 C CA . ILE A 1 224 ? 10.668 -5.851 -16.343 1.00 90.69 224 ILE A CA 1
ATOM 1837 C C . ILE A 1 224 ? 10.678 -7.364 -16.193 1.00 90.69 224 ILE A C 1
ATOM 1839 O O . ILE A 1 224 ? 11.478 -8.054 -16.831 1.00 90.69 224 ILE A O 1
ATOM 1843 N N . LEU A 1 225 ? 9.834 -7.864 -15.298 1.00 92.38 225 LEU A N 1
ATOM 1844 C CA . LEU A 1 225 ? 9.754 -9.273 -14.951 1.00 92.38 225 LEU A CA 1
ATOM 1845 C C . LEU A 1 225 ? 8.363 -9.801 -15.280 1.00 92.38 225 LEU A C 1
ATOM 1847 O O . LEU A 1 225 ? 7.357 -9.184 -14.933 1.00 92.38 225 LEU A O 1
ATOM 1851 N N . GLU A 1 226 ? 8.321 -10.977 -15.887 1.00 91.75 226 GLU A N 1
ATOM 1852 C CA . GLU A 1 226 ? 7.103 -11.725 -16.160 1.00 91.75 226 GLU A CA 1
ATOM 1853 C C . GLU A 1 226 ? 6.881 -12.748 -15.036 1.00 91.75 226 GLU A C 1
ATOM 1855 O O . GLU A 1 226 ? 7.689 -13.657 -14.833 1.00 91.75 226 GLU A O 1
ATOM 1860 N N . LEU A 1 227 ? 5.786 -12.587 -14.296 1.00 89.56 227 LEU A N 1
ATOM 1861 C CA . LEU A 1 227 ? 5.251 -13.500 -13.288 1.00 89.56 227 LEU A CA 1
ATOM 1862 C C . LEU A 1 227 ? 4.059 -14.257 -13.894 1.00 89.56 227 LEU A C 1
ATOM 1864 O O . LEU A 1 227 ? 2.972 -13.684 -14.036 1.00 89.56 227 LEU A O 1
ATOM 1868 N N . PRO A 1 228 ? 4.189 -15.548 -14.231 1.00 82.94 228 PRO A N 1
ATOM 1869 C CA . PRO A 1 228 ? 3.082 -16.241 -14.866 1.00 82.94 228 PRO A CA 1
ATOM 1870 C C . PRO A 1 228 ? 1.903 -16.460 -13.888 1.00 82.94 228 PRO A C 1
ATOM 1872 O O . PRO A 1 228 ? 2.117 -16.602 -12.679 1.00 82.94 228 PRO A O 1
ATOM 1875 N N . PRO A 1 229 ? 0.655 -16.553 -14.383 1.00 73.50 229 PRO A N 1
ATOM 1876 C CA . PRO A 1 229 ? 0.327 -16.750 -15.791 1.00 73.50 229 PRO A CA 1
ATOM 1877 C C . PRO A 1 229 ? 0.474 -15.505 -16.670 1.00 73.50 229 PRO A C 1
ATOM 1879 O O . PRO A 1 229 ? 0.927 -15.690 -17.783 1.00 73.50 229 PRO A O 1
ATOM 1882 N N . ASN A 1 230 ? 0.167 -14.287 -16.206 1.00 79.00 230 ASN A N 1
ATOM 1883 C CA . ASN A 1 230 ? 0.162 -13.089 -17.068 1.00 79.00 230 ASN A CA 1
ATOM 1884 C C . ASN A 1 230 ? 0.416 -11.770 -16.303 1.00 79.00 230 ASN A C 1
ATOM 1886 O O . ASN A 1 230 ? -0.157 -10.745 -16.643 1.00 79.00 230 ASN A O 1
ATOM 1890 N N . ILE A 1 231 ? 1.198 -11.764 -15.222 1.00 86.62 231 ILE A N 1
ATOM 1891 C CA . ILE A 1 231 ? 1.477 -10.529 -14.473 1.00 86.62 231 ILE A CA 1
ATOM 1892 C C . ILE A 1 231 ? 2.859 -10.016 -14.858 1.00 86.62 231 ILE A C 1
ATOM 1894 O O . ILE A 1 231 ? 3.849 -10.702 -14.634 1.00 86.62 231 ILE A O 1
ATOM 1898 N N . LYS A 1 232 ? 2.952 -8.784 -15.357 1.00 88.62 232 LYS A N 1
ATOM 1899 C CA . LYS A 1 232 ? 4.237 -8.091 -15.486 1.00 88.62 232 LYS A CA 1
ATOM 1900 C C . LYS A 1 232 ? 4.458 -7.143 -14.322 1.00 88.62 232 LYS A C 1
ATOM 1902 O O . LYS A 1 232 ? 3.525 -6.500 -13.848 1.00 88.62 232 LYS A O 1
ATOM 1907 N N . VAL A 1 233 ? 5.696 -7.063 -13.854 1.00 88.62 233 VAL A N 1
ATOM 1908 C CA . VAL A 1 233 ? 6.091 -6.217 -12.722 1.00 88.62 233 VAL A CA 1
ATOM 1909 C C . VAL A 1 233 ? 7.424 -5.544 -12.984 1.00 88.62 233 VAL A C 1
ATOM 1911 O O . VAL A 1 233 ? 8.284 -6.083 -13.679 1.00 88.62 233 VAL A O 1
ATOM 1914 N N . CYS A 1 234 ? 7.621 -4.380 -12.373 1.00 87.75 234 CYS A N 1
ATOM 1915 C CA . CYS A 1 234 ? 8.927 -3.737 -12.347 1.00 87.75 234 CYS A CA 1
ATOM 1916 C C . CYS A 1 234 ? 9.740 -4.213 -11.135 1.00 87.75 234 CYS A C 1
ATOM 1918 O O . CYS A 1 234 ? 9.198 -4.444 -10.056 1.00 87.75 234 CYS A O 1
ATOM 1920 N N . CYS A 1 235 ? 11.056 -4.313 -11.281 1.00 87.88 235 CYS A N 1
ATOM 1921 C CA . CYS A 1 235 ? 11.986 -4.476 -10.172 1.00 87.88 235 CYS A CA 1
ATOM 1922 C C . CYS A 1 235 ? 13.088 -3.418 -10.272 1.00 87.88 235 CYS A C 1
ATOM 1924 O O . CYS A 1 235 ? 13.861 -3.406 -11.230 1.00 87.88 235 CYS A O 1
ATOM 1926 N N . HIS A 1 236 ? 13.157 -2.533 -9.276 1.00 83.06 236 HIS A N 1
ATOM 1927 C CA . HIS A 1 236 ? 14.201 -1.514 -9.172 1.00 83.06 236 HIS A CA 1
ATOM 1928 C C . HIS A 1 236 ? 15.407 -2.062 -8.411 1.00 83.06 236 HIS A C 1
ATOM 1930 O O . HIS A 1 236 ? 15.306 -2.369 -7.220 1.00 83.06 236 HIS A O 1
ATOM 1936 N N . ASP A 1 237 ? 16.567 -2.124 -9.061 1.00 79.69 237 ASP A N 1
ATOM 1937 C CA . ASP A 1 237 ? 17.808 -2.542 -8.412 1.00 79.69 237 ASP A CA 1
ATOM 1938 C C . ASP A 1 237 ? 18.528 -1.364 -7.746 1.00 79.69 237 ASP A C 1
ATOM 1940 O O . ASP A 1 237 ? 19.593 -0.912 -8.170 1.00 79.69 237 ASP A O 1
ATOM 1944 N N . TRP A 1 238 ? 17.917 -0.848 -6.679 1.00 72.38 238 TRP A N 1
ATOM 1945 C CA . TRP A 1 238 ? 18.451 0.279 -5.911 1.00 72.38 238 TRP A CA 1
ATOM 1946 C C . TRP A 1 238 ? 19.843 0.013 -5.336 1.00 72.38 238 TRP A C 1
ATOM 1948 O O . TRP A 1 238 ? 20.654 0.929 -5.230 1.00 72.38 238 TRP A O 1
ATOM 1958 N N . LYS A 1 239 ? 20.124 -1.239 -4.967 1.00 70.00 239 LYS A N 1
ATOM 1959 C CA . LYS A 1 239 ? 21.405 -1.628 -4.372 1.00 70.00 239 LYS A CA 1
ATOM 1960 C C . LYS A 1 239 ? 22.456 -2.020 -5.408 1.00 70.00 239 LYS A C 1
ATOM 1962 O O . LYS A 1 239 ? 23.613 -2.193 -5.039 1.00 70.00 239 LYS A O 1
ATOM 1967 N N . LYS A 1 240 ? 22.082 -2.111 -6.692 1.00 70.50 240 LYS A N 1
ATOM 1968 C CA . LYS A 1 240 ? 22.948 -2.582 -7.787 1.00 70.50 240 LYS A CA 1
ATOM 1969 C C . LYS A 1 240 ? 23.495 -3.991 -7.528 1.00 70.50 240 LYS A C 1
ATOM 1971 O O . LYS A 1 240 ? 24.613 -4.318 -7.920 1.00 70.50 240 LYS A O 1
ATOM 1976 N N . GLU A 1 241 ? 22.723 -4.799 -6.809 1.00 75.50 241 GLU A N 1
ATOM 1977 C CA . GLU A 1 241 ? 23.089 -6.158 -6.396 1.00 75.50 241 GLU A CA 1
ATOM 1978 C C . GLU A 1 241 ? 22.520 -7.199 -7.370 1.00 75.50 241 GLU A C 1
ATOM 1980 O O . GLU A 1 241 ? 23.034 -8.317 -7.479 1.00 75.50 241 GLU A O 1
ATOM 1985 N N . ASN A 1 242 ? 21.474 -6.834 -8.114 1.00 77.44 242 ASN A N 1
ATOM 1986 C CA . ASN A 1 242 ? 20.769 -7.750 -8.989 1.00 77.44 242 ASN A CA 1
ATOM 1987 C C . ASN A 1 242 ? 21.447 -7.809 -10.362 1.00 77.44 242 ASN A C 1
ATOM 1989 O O . ASN A 1 242 ? 21.297 -6.923 -11.201 1.00 77.44 242 ASN A O 1
ATOM 1993 N N . ASN A 1 243 ? 22.138 -8.916 -10.633 1.00 83.31 243 ASN A N 1
ATOM 1994 C CA . ASN A 1 243 ? 22.706 -9.238 -11.947 1.00 83.31 243 ASN A CA 1
ATOM 1995 C C . ASN A 1 243 ? 21.791 -10.203 -12.716 1.00 83.31 243 ASN A C 1
ATOM 1997 O O . ASN A 1 243 ? 22.157 -11.348 -13.007 1.00 83.31 243 ASN A O 1
ATOM 2001 N N . PHE A 1 244 ? 20.559 -9.768 -12.981 1.00 91.31 244 PHE A N 1
ATOM 2002 C CA . PHE A 1 244 ? 19.593 -10.561 -13.733 1.00 91.31 244 PHE A CA 1
ATOM 2003 C C . PHE A 1 244 ? 19.973 -10.658 -15.213 1.00 91.31 244 PHE A C 1
ATOM 2005 O O . PHE A 1 244 ? 20.473 -9.708 -15.811 1.00 91.31 244 PHE A O 1
ATOM 2012 N N . ILE A 1 245 ? 19.728 -11.828 -15.800 1.00 92.38 245 ILE A N 1
ATOM 2013 C CA . ILE A 1 245 ? 19.989 -12.113 -17.212 1.00 92.38 245 ILE A CA 1
ATOM 2014 C C . ILE A 1 245 ? 18.643 -12.111 -17.934 1.00 92.38 245 ILE A C 1
ATOM 2016 O O . ILE A 1 245 ? 17.726 -12.802 -17.499 1.00 92.38 245 ILE A O 1
ATOM 2020 N N . VAL A 1 246 ? 18.524 -11.344 -19.019 1.00 93.06 246 VAL A N 1
ATOM 2021 C CA . VAL A 1 246 ? 17.321 -11.335 -19.869 1.00 93.06 246 VAL A CA 1
ATOM 2022 C C . VAL A 1 246 ? 17.054 -12.744 -20.406 1.00 93.06 246 VAL A C 1
ATOM 2024 O O . VAL A 1 246 ? 17.985 -13.502 -20.668 1.00 93.06 246 VAL A O 1
ATOM 2027 N N . ASP A 1 247 ? 15.781 -13.111 -20.502 1.00 91.69 247 ASP A N 1
ATOM 2028 C CA . ASP A 1 247 ? 15.275 -14.435 -20.867 1.00 91.69 247 ASP A CA 1
ATOM 2029 C C . ASP A 1 247 ? 15.583 -15.585 -19.893 1.00 91.69 247 ASP A C 1
ATOM 2031 O O . ASP A 1 247 ? 15.144 -16.718 -20.108 1.00 91.69 247 ASP A O 1
ATOM 2035 N N . GLN A 1 248 ? 16.259 -15.311 -18.776 1.00 94.38 248 GLN A N 1
ATOM 2036 C CA . GLN A 1 248 ? 16.519 -16.303 -17.739 1.00 94.38 248 GLN A CA 1
ATOM 2037 C C . GLN A 1 248 ? 15.355 -16.391 -16.745 1.00 94.38 248 GLN A C 1
ATOM 2039 O O . GLN A 1 248 ? 14.805 -15.383 -16.294 1.00 94.38 248 GLN A O 1
ATOM 2044 N N . TRP A 1 249 ? 15.039 -17.625 -16.347 1.00 94.00 249 TRP A N 1
ATOM 2045 C CA . TRP A 1 249 ? 14.085 -17.926 -15.283 1.00 94.00 249 TRP A CA 1
ATOM 2046 C C . TRP A 1 249 ? 14.741 -17.971 -13.905 1.00 94.00 249 TRP A C 1
ATOM 2048 O O . TRP A 1 249 ? 15.866 -18.461 -13.726 1.00 94.00 249 TRP A O 1
ATOM 2058 N N . TYR A 1 250 ? 13.985 -17.512 -12.917 1.00 94.69 250 TYR A N 1
ATOM 2059 C CA . TYR A 1 250 ? 14.361 -17.473 -11.515 1.00 94.69 250 TYR A CA 1
ATOM 2060 C C . TYR A 1 250 ? 13.194 -17.919 -10.640 1.00 94.69 250 TYR A C 1
ATOM 2062 O O . TYR A 1 250 ? 12.026 -17.786 -11.002 1.00 94.69 250 TYR A O 1
ATOM 2070 N N . VAL A 1 251 ? 13.527 -18.439 -9.461 1.00 94.50 251 VAL A N 1
ATOM 2071 C CA . VAL A 1 251 ? 12.561 -18.709 -8.393 1.00 94.50 251 VAL A CA 1
ATOM 2072 C C . VAL A 1 251 ? 12.997 -18.013 -7.129 1.00 94.50 251 VAL A C 1
ATOM 2074 O O . VAL A 1 251 ? 14.192 -17.934 -6.835 1.00 94.50 251 VAL A O 1
ATOM 2077 N N . GLY A 1 252 ? 12.032 -17.523 -6.372 1.00 93.19 252 GLY A N 1
ATOM 2078 C CA . GLY A 1 252 ? 12.322 -16.763 -5.178 1.00 93.19 252 GLY A CA 1
ATOM 2079 C C . GLY A 1 252 ? 11.092 -16.477 -4.350 1.00 93.19 252 GLY A C 1
ATOM 2080 O O . GLY A 1 252 ? 10.011 -17.025 -4.574 1.00 93.19 252 GLY A O 1
ATOM 2081 N N . TYR A 1 253 ? 11.299 -15.602 -3.383 1.00 94.00 253 TYR A N 1
ATOM 2082 C CA . TYR A 1 253 ? 10.234 -15.018 -2.600 1.00 94.00 253 TYR A CA 1
ATOM 2083 C C . TYR A 1 253 ? 10.533 -13.549 -2.330 1.00 94.00 253 TYR A C 1
ATOM 2085 O O . TYR A 1 253 ? 11.663 -13.062 -2.467 1.00 94.00 253 TYR A O 1
ATOM 2093 N N . GLY A 1 254 ? 9.482 -12.826 -1.990 1.00 92.56 254 GLY A N 1
ATOM 2094 C CA . GLY A 1 254 ? 9.541 -11.384 -1.917 1.00 92.56 254 GLY A CA 1
ATOM 2095 C C . GLY A 1 254 ? 8.175 -10.772 -1.699 1.00 92.56 254 GLY A C 1
ATOM 2096 O O . GLY A 1 254 ? 7.217 -11.444 -1.306 1.00 92.56 254 GLY A O 1
ATOM 2097 N N . ARG A 1 255 ? 8.101 -9.476 -1.976 1.00 90.62 255 ARG A N 1
ATOM 2098 C CA . ARG A 1 255 ? 6.952 -8.635 -1.675 1.00 90.62 255 ARG A CA 1
ATOM 2099 C C . ARG A 1 255 ? 6.466 -7.912 -2.918 1.00 90.62 255 ARG A C 1
ATOM 2101 O O . ARG A 1 255 ? 7.267 -7.365 -3.671 1.00 90.62 255 ARG A O 1
ATOM 2108 N N . LEU A 1 256 ? 5.151 -7.869 -3.099 1.00 87.19 256 LEU A N 1
ATOM 2109 C CA . LEU A 1 256 ? 4.539 -6.966 -4.067 1.00 87.19 256 LEU A CA 1
ATOM 2110 C C . LEU A 1 256 ? 4.248 -5.617 -3.408 1.00 87.19 256 LEU A C 1
ATOM 2112 O O . LEU A 1 256 ? 3.765 -5.538 -2.271 1.00 87.19 256 LEU A O 1
ATOM 2116 N N . ALA A 1 257 ? 4.550 -4.556 -4.141 1.00 81.31 257 ALA A N 1
ATOM 2117 C CA . ALA A 1 257 ? 4.315 -3.170 -3.774 1.00 81.31 257 ALA A CA 1
ATOM 2118 C C . ALA A 1 257 ? 3.761 -2.408 -4.984 1.00 81.31 257 ALA A C 1
ATOM 2120 O O . ALA A 1 257 ? 3.749 -2.922 -6.103 1.00 81.31 257 ALA A O 1
ATOM 2121 N N . ILE A 1 258 ? 3.289 -1.186 -4.765 1.00 72.62 258 ILE A N 1
ATOM 2122 C CA . ILE A 1 258 ? 2.857 -0.307 -5.855 1.00 72.62 258 ILE A CA 1
ATOM 2123 C C . ILE A 1 258 ? 3.992 0.624 -6.234 1.00 72.62 258 ILE A C 1
ATOM 2125 O O . ILE A 1 258 ? 4.743 1.091 -5.387 1.00 72.62 258 ILE A O 1
ATOM 2129 N N . GLY A 1 259 ? 4.158 0.829 -7.530 1.00 60.41 259 GLY A N 1
ATOM 2130 C CA . GLY A 1 259 ? 5.344 1.431 -8.083 1.00 60.41 259 GLY A CA 1
ATOM 2131 C C . GLY A 1 259 ? 5.481 2.908 -7.809 1.00 60.41 259 GLY A C 1
ATOM 2132 O O . GLY A 1 259 ? 4.579 3.685 -8.096 1.00 60.41 259 GLY A O 1
ATOM 2133 N N . ASP A 1 260 ? 6.653 3.279 -7.302 1.00 54.16 260 ASP A N 1
ATOM 2134 C CA . ASP A 1 260 ? 7.076 4.659 -7.170 1.00 54.16 260 ASP A CA 1
ATOM 2135 C C . ASP A 1 260 ? 7.688 5.166 -8.466 1.00 54.16 260 ASP A C 1
ATOM 2137 O O . ASP A 1 260 ? 8.907 5.190 -8.656 1.00 54.16 260 ASP A O 1
ATOM 2141 N N . HIS A 1 261 ? 6.835 5.579 -9.394 1.00 53.19 261 HIS A N 1
ATOM 2142 C CA . HIS A 1 261 ? 7.296 6.330 -10.548 1.00 53.19 261 HIS A CA 1
ATOM 2143 C C . HIS A 1 261 ? 7.462 7.793 -10.128 1.00 53.19 261 HIS A C 1
ATOM 2145 O O . HIS A 1 261 ? 6.753 8.678 -10.595 1.00 53.19 261 HIS A O 1
ATOM 2151 N N . ARG A 1 262 ? 8.429 8.050 -9.245 1.00 44.00 262 ARG A N 1
ATOM 2152 C CA . ARG A 1 262 ? 8.782 9.359 -8.669 1.00 44.00 262 ARG A CA 1
ATOM 2153 C C . ARG A 1 262 ? 9.150 10.431 -9.710 1.00 44.00 262 ARG A C 1
ATOM 2155 O O . ARG A 1 262 ? 9.211 11.607 -9.381 1.00 44.00 262 ARG A O 1
ATOM 2162 N N . ALA A 1 263 ? 9.374 10.033 -10.968 1.00 40.59 263 ALA A N 1
ATOM 2163 C CA . ALA A 1 263 ? 9.546 10.922 -12.124 1.00 40.59 263 ALA A CA 1
ATOM 2164 C C . ALA A 1 263 ? 8.240 11.196 -12.909 1.00 40.59 263 ALA A C 1
ATOM 2166 O O . ALA A 1 263 ? 8.202 12.066 -13.774 1.00 40.59 263 ALA A O 1
ATOM 2167 N N . SER A 1 264 ? 7.162 10.463 -12.620 1.00 38.56 264 SER A N 1
ATOM 2168 C CA . SER A 1 264 ? 5.842 10.589 -13.257 1.00 38.56 264 SER A CA 1
ATOM 2169 C C . SER A 1 264 ? 4.862 11.469 -12.477 1.00 38.56 264 SER A C 1
ATOM 2171 O O . SER A 1 264 ? 3.811 11.815 -13.013 1.00 38.56 264 SER A O 1
ATOM 2173 N N . THR A 1 265 ? 5.254 11.940 -11.288 1.00 39.03 265 THR A N 1
ATOM 2174 C CA . THR A 1 265 ? 4.576 13.002 -10.522 1.00 39.03 265 THR A CA 1
ATOM 2175 C C . THR A 1 265 ? 4.463 14.328 -11.281 1.00 39.03 265 THR A C 1
ATOM 2177 O O . THR A 1 265 ? 3.777 15.227 -10.806 1.00 39.03 265 THR A O 1
ATOM 2180 N N . PHE A 1 266 ? 5.063 14.453 -12.474 1.00 39.69 266 PHE A N 1
ATOM 2181 C CA . PHE A 1 266 ? 4.944 15.655 -13.299 1.00 39.69 266 PHE A CA 1
ATOM 2182 C C . PHE A 1 266 ? 4.241 15.505 -14.657 1.00 39.69 266 PHE A C 1
ATOM 2184 O O . PHE A 1 266 ? 3.901 16.549 -15.202 1.00 39.69 266 PHE A O 1
ATOM 2191 N N . ALA A 1 267 ? 3.949 14.305 -15.200 1.00 42.62 267 ALA A N 1
ATOM 2192 C CA . ALA A 1 267 ? 3.011 14.200 -16.343 1.00 42.62 267 ALA A CA 1
ATOM 2193 C C . ALA A 1 267 ? 2.655 12.778 -16.823 1.00 42.62 267 ALA A C 1
ATOM 2195 O O . ALA A 1 267 ? 1.498 12.560 -17.174 1.00 42.62 267 ALA A O 1
ATOM 2196 N N . LYS A 1 268 ? 3.610 11.838 -16.959 1.00 54.38 268 LYS A N 1
ATOM 2197 C CA . LYS A 1 268 ? 3.374 10.516 -17.591 1.00 54.38 268 LYS A CA 1
ATOM 2198 C C . LYS A 1 268 ? 4.366 9.445 -17.105 1.00 54.38 268 LYS A C 1
ATOM 2200 O O . LYS A 1 268 ? 5.536 9.772 -16.904 1.00 54.38 268 LYS A O 1
ATOM 2205 N N . PRO A 1 269 ? 3.944 8.176 -16.957 1.00 58.88 269 PRO A N 1
ATOM 2206 C CA . PRO A 1 269 ? 4.854 7.062 -16.703 1.00 58.88 269 PRO A CA 1
ATOM 2207 C C . PRO A 1 269 ? 5.802 6.853 -17.901 1.00 58.88 269 PRO A C 1
ATOM 2209 O O . PRO A 1 269 ? 5.390 7.081 -19.049 1.00 58.88 269 PRO A O 1
ATOM 2212 N N . PRO A 1 270 ? 7.056 6.417 -17.668 1.00 62.19 270 PRO A N 1
ATOM 2213 C CA . PRO A 1 270 ? 7.975 6.062 -18.746 1.00 62.19 270 PRO A CA 1
ATOM 2214 C C . PRO A 1 270 ? 7.357 5.040 -19.709 1.00 62.19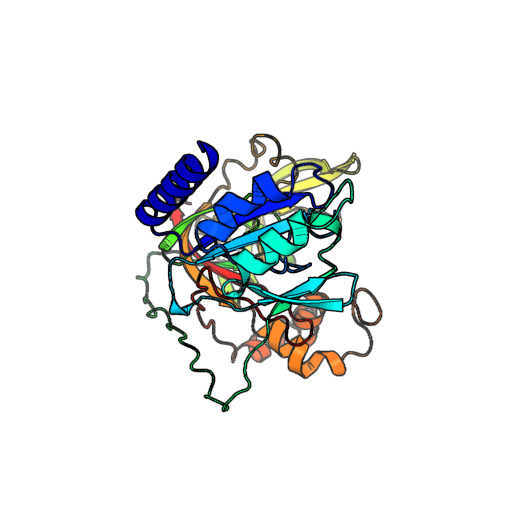 270 PRO A C 1
ATOM 2216 O O . PRO A 1 270 ? 6.659 4.129 -19.278 1.00 62.19 270 PRO A O 1
ATOM 2219 N N . SER A 1 271 ? 7.636 5.153 -21.009 1.00 67.25 271 SER A N 1
ATOM 2220 C CA . SER A 1 271 ? 7.066 4.253 -22.029 1.00 67.25 271 SER A CA 1
ATOM 2221 C C . SER A 1 271 ? 7.331 2.770 -21.755 1.00 67.25 271 SER A C 1
ATOM 2223 O O . SER A 1 271 ? 6.460 1.949 -22.006 1.00 67.25 271 SER A O 1
ATOM 2225 N N . HIS A 1 272 ? 8.491 2.442 -21.183 1.00 69.50 272 HIS A N 1
ATOM 2226 C CA . HIS A 1 272 ? 8.905 1.071 -20.864 1.00 69.50 272 HIS A CA 1
ATOM 2227 C C . HIS A 1 272 ? 8.188 0.438 -19.657 1.00 69.50 272 HIS A C 1
ATOM 2229 O O . HIS A 1 272 ? 8.494 -0.697 -19.319 1.00 69.50 272 HIS A O 1
ATOM 2235 N N . VAL A 1 273 ? 7.316 1.180 -18.962 1.00 71.25 273 VAL A N 1
ATOM 2236 C CA . VAL A 1 273 ? 6.450 0.635 -17.900 1.00 71.25 273 VAL A CA 1
ATOM 2237 C C . VAL A 1 273 ? 4.964 0.780 -18.234 1.00 71.25 273 VAL A C 1
ATOM 2239 O O . VAL A 1 273 ? 4.114 0.419 -17.428 1.00 71.25 273 VAL A O 1
ATOM 2242 N N . GLN A 1 274 ? 4.606 1.328 -19.398 1.00 71.94 274 GLN A N 1
ATOM 2243 C CA . GLN A 1 274 ? 3.194 1.489 -19.772 1.00 71.94 274 GLN A CA 1
ATOM 2244 C C . GLN A 1 274 ? 2.505 0.141 -20.003 1.00 71.94 274 GLN A C 1
ATOM 2246 O O . GLN A 1 274 ? 1.313 0.010 -19.746 1.00 71.94 274 GLN A O 1
ATOM 2251 N N . ASP A 1 275 ? 3.265 -0.857 -20.443 1.00 74.69 275 ASP A N 1
ATOM 2252 C CA . ASP A 1 275 ? 2.828 -2.225 -20.708 1.00 74.69 275 ASP A CA 1
ATOM 2253 C C . ASP A 1 275 ? 2.724 -3.100 -19.448 1.00 74.69 275 ASP A C 1
ATOM 2255 O O . ASP A 1 275 ? 2.279 -4.240 -19.544 1.00 74.69 275 ASP A O 1
ATOM 2259 N N . ILE A 1 276 ? 3.102 -2.581 -18.272 1.00 80.06 276 ILE A N 1
ATOM 2260 C CA . ILE A 1 276 ? 2.964 -3.287 -16.986 1.00 80.06 276 ILE A CA 1
ATOM 2261 C C . ILE A 1 276 ? 1.833 -2.724 -16.110 1.00 80.06 276 ILE A C 1
ATOM 2263 O O . ILE A 1 276 ? 1.727 -3.075 -14.936 1.00 80.06 276 ILE A O 1
ATOM 2267 N N . ALA A 1 277 ? 1.003 -1.819 -16.638 1.00 81.00 277 ALA A N 1
ATOM 2268 C CA . ALA A 1 277 ? -0.146 -1.284 -15.913 1.00 81.00 277 ALA A CA 1
ATOM 2269 C C . ALA A 1 277 ? -1.190 -2.383 -15.668 1.00 81.00 277 ALA A C 1
ATOM 2271 O O . ALA A 1 277 ? -1.704 -2.976 -16.611 1.00 81.00 277 ALA A O 1
ATOM 2272 N N . ILE A 1 278 ? -1.565 -2.601 -14.407 1.00 80.56 278 ILE A N 1
ATOM 2273 C CA . ILE A 1 278 ? -2.611 -3.554 -14.029 1.00 80.56 278 ILE A CA 1
ATOM 2274 C C . ILE A 1 278 ? -3.861 -2.795 -13.612 1.00 80.56 278 ILE A C 1
ATOM 2276 O O . ILE A 1 278 ? -3.793 -1.849 -12.825 1.00 80.56 278 ILE A O 1
ATOM 2280 N N . ALA A 1 279 ? -5.014 -3.253 -14.100 1.00 81.50 279 ALA A N 1
ATOM 2281 C CA . ALA A 1 279 ? -6.318 -2.789 -13.653 1.00 81.50 279 ALA A CA 1
ATOM 2282 C C . ALA A 1 279 ? -7.040 -3.886 -12.866 1.00 81.50 279 ALA A C 1
ATOM 2284 O O . ALA A 1 279 ? -7.067 -5.059 -13.252 1.00 81.50 279 ALA A O 1
ATOM 2285 N N . GLY A 1 280 ? -7.671 -3.498 -11.763 1.00 81.56 280 GLY A N 1
ATOM 2286 C CA . GLY A 1 280 ? -8.421 -4.433 -10.942 1.00 81.56 280 GLY A CA 1
ATOM 2287 C C . GLY A 1 280 ? -9.470 -3.768 -10.074 1.00 81.56 280 GLY A C 1
ATOM 2288 O O . GLY A 1 280 ? -9.521 -2.548 -9.921 1.00 81.56 280 GLY A O 1
ATOM 2289 N N . LYS A 1 281 ? -10.314 -4.601 -9.478 1.00 84.31 281 LYS A N 1
ATOM 2290 C CA . LYS A 1 281 ? -11.319 -4.193 -8.508 1.00 84.31 281 LYS A CA 1
ATOM 2291 C C . LYS A 1 281 ? -10.789 -4.435 -7.103 1.00 84.31 281 LYS A C 1
ATOM 2293 O O . LYS A 1 281 ? -10.405 -5.552 -6.760 1.00 84.31 281 LYS A O 1
ATOM 2298 N N . LEU A 1 282 ? -10.793 -3.402 -6.271 1.00 82.31 282 LEU A N 1
ATOM 2299 C CA . LEU A 1 282 ? -10.474 -3.525 -4.857 1.00 82.31 282 LEU A CA 1
ATOM 2300 C C . LEU A 1 282 ? -11.589 -4.317 -4.166 1.00 82.31 282 LEU A C 1
ATOM 2302 O O . LEU A 1 282 ? -12.717 -3.846 -4.081 1.00 82.31 282 LEU A O 1
ATOM 2306 N N . ILE A 1 283 ? -11.297 -5.520 -3.681 1.00 81.19 283 ILE A N 1
ATOM 2307 C CA . ILE A 1 283 ? -12.292 -6.414 -3.061 1.00 81.19 283 ILE A CA 1
ATOM 2308 C C . ILE A 1 283 ? -12.099 -6.570 -1.551 1.00 81.19 283 ILE A C 1
ATOM 2310 O O . ILE A 1 283 ? -12.967 -7.106 -0.867 1.00 81.19 283 ILE A O 1
ATOM 2314 N N . GLY A 1 284 ? -10.985 -6.078 -1.012 1.00 79.06 284 GLY A N 1
ATOM 2315 C CA . GLY A 1 284 ? -10.741 -6.049 0.422 1.00 79.06 284 GLY A CA 1
ATOM 2316 C C . GLY A 1 284 ? -9.546 -5.179 0.774 1.00 79.06 284 GLY A C 1
ATOM 2317 O O . GLY A 1 284 ? -8.630 -5.017 -0.023 1.00 79.06 284 GLY A O 1
ATOM 2318 N N . ILE A 1 285 ? -9.539 -4.647 1.986 1.00 79.06 285 ILE A N 1
ATOM 2319 C CA . ILE A 1 285 ? -8.379 -3.986 2.587 1.00 79.06 285 ILE A CA 1
ATOM 2320 C C . ILE A 1 285 ? -8.133 -4.719 3.897 1.00 79.06 285 ILE A C 1
ATOM 2322 O O . ILE A 1 285 ? -9.087 -5.081 4.564 1.00 79.06 285 ILE A O 1
ATOM 2326 N N . SER A 1 286 ? -6.903 -5.052 4.250 1.00 78.00 286 SER A N 1
ATOM 2327 C CA . SER A 1 286 ? -6.574 -5.745 5.500 1.00 78.00 286 SER A CA 1
ATOM 2328 C C . SER A 1 286 ? -5.473 -4.993 6.224 1.00 78.00 286 SER A C 1
ATOM 2330 O O . SER A 1 286 ? -4.600 -4.421 5.583 1.00 78.00 286 SER A O 1
ATOM 2332 N N . ASP A 1 287 ? -5.502 -5.018 7.549 1.00 76.75 287 ASP A N 1
ATOM 2333 C CA . ASP A 1 287 ? -4.379 -4.557 8.363 1.00 76.75 287 ASP A CA 1
ATOM 2334 C C . ASP A 1 287 ? -3.276 -5.627 8.372 1.00 76.75 287 ASP A C 1
ATOM 2336 O O . ASP A 1 287 ? -3.572 -6.824 8.479 1.00 76.75 287 ASP A O 1
ATOM 2340 N N . ASP A 1 288 ? -2.015 -5.213 8.271 1.00 80.00 288 ASP A N 1
ATOM 2341 C CA . ASP A 1 288 ? -0.868 -6.093 8.469 1.00 80.00 288 ASP A CA 1
ATOM 2342 C C . ASP A 1 288 ? -0.716 -6.411 9.964 1.00 80.00 288 ASP A C 1
ATOM 2344 O O . ASP A 1 288 ? 0.024 -5.775 10.726 1.00 80.00 288 ASP A O 1
ATOM 2348 N N . LEU A 1 289 ? -1.439 -7.444 10.401 1.00 83.31 289 LEU A N 1
ATOM 2349 C CA . LEU A 1 289 ? -1.436 -7.855 11.801 1.00 83.31 289 LEU A CA 1
ATOM 2350 C C . LEU A 1 289 ? -0.073 -8.405 12.243 1.00 83.31 289 LEU A C 1
ATOM 2352 O O . LEU A 1 289 ? 0.148 -8.474 13.450 1.00 83.31 289 LEU A O 1
ATOM 2356 N N . LEU A 1 290 ? 0.828 -8.801 11.326 1.00 86.12 290 LEU A N 1
ATOM 2357 C CA . LEU A 1 290 ? 2.185 -9.210 11.716 1.00 86.12 290 LEU A CA 1
ATOM 2358 C C . LEU A 1 290 ? 2.938 -8.006 12.277 1.00 86.12 290 LEU A C 1
ATOM 2360 O O . LEU A 1 290 ? 3.496 -8.095 13.368 1.00 86.12 290 LEU A O 1
ATOM 2364 N N . GLN A 1 291 ? 2.882 -6.873 11.575 1.00 80.94 291 GLN A N 1
ATOM 2365 C CA . GLN A 1 291 ? 3.495 -5.618 12.016 1.00 80.94 291 GLN A CA 1
ATOM 2366 C C . GLN A 1 291 ? 2.893 -5.149 13.346 1.00 80.94 291 GLN A C 1
ATOM 2368 O O . GLN A 1 291 ? 3.616 -4.804 14.281 1.00 80.94 291 GLN A O 1
ATOM 2373 N N . ARG A 1 292 ? 1.561 -5.204 13.470 1.00 79.31 292 ARG A N 1
ATOM 2374 C CA . ARG A 1 292 ? 0.867 -4.817 14.706 1.00 79.31 292 ARG A CA 1
ATOM 2375 C C . ARG A 1 292 ? 1.268 -5.685 15.891 1.00 79.31 292 ARG A C 1
ATOM 2377 O O . ARG A 1 292 ? 1.550 -5.178 16.976 1.00 79.31 292 ARG A O 1
ATOM 2384 N N . ASP A 1 293 ? 1.240 -7.002 15.715 1.00 85.69 293 ASP A N 1
ATOM 2385 C CA . ASP A 1 293 ? 1.528 -7.942 16.793 1.00 85.69 293 ASP A CA 1
ATOM 2386 C C . ASP A 1 293 ? 3.008 -7.893 17.176 1.00 85.69 293 ASP A C 1
ATOM 2388 O O . ASP A 1 293 ? 3.317 -7.934 18.363 1.00 85.69 293 ASP A O 1
ATOM 2392 N N . PHE A 1 294 ? 3.912 -7.709 16.210 1.00 86.00 294 PHE A N 1
ATOM 2393 C CA . PHE A 1 294 ? 5.308 -7.412 16.509 1.00 86.00 294 PHE A CA 1
ATOM 2394 C C . PHE A 1 294 ? 5.445 -6.175 17.385 1.00 86.00 294 PHE A C 1
ATOM 2396 O O . PHE A 1 294 ? 5.998 -6.264 18.482 1.00 86.00 294 PHE A O 1
ATOM 2403 N N . PHE A 1 295 ? 4.887 -5.051 16.949 1.00 80.75 295 PHE A N 1
ATOM 2404 C CA . PHE A 1 295 ? 4.988 -3.799 17.681 1.00 80.75 295 PHE A CA 1
ATOM 2405 C C . PHE A 1 295 ? 4.419 -3.914 19.106 1.00 80.75 295 PHE A C 1
ATOM 2407 O O . PHE A 1 295 ? 5.075 -3.563 20.084 1.00 80.75 295 PHE A O 1
ATOM 2414 N N . THR A 1 296 ? 3.212 -4.468 19.238 1.00 79.31 296 THR A N 1
ATOM 2415 C CA . THR A 1 296 ? 2.485 -4.512 20.517 1.00 79.31 296 THR A CA 1
ATOM 2416 C C . THR A 1 296 ? 2.963 -5.607 21.472 1.00 79.31 296 THR A C 1
ATOM 2418 O O . THR A 1 296 ? 2.813 -5.455 22.684 1.00 79.31 296 THR A O 1
ATOM 2421 N N . LYS A 1 297 ? 3.528 -6.714 20.967 1.00 84.81 297 LYS A N 1
ATOM 2422 C CA . LYS A 1 297 ? 3.851 -7.899 21.786 1.00 84.81 297 LYS A CA 1
ATOM 2423 C C . LYS A 1 297 ? 5.325 -8.268 21.818 1.00 84.81 297 LYS A C 1
ATOM 2425 O O . LYS A 1 297 ? 5.735 -8.921 22.771 1.00 84.81 297 LYS A O 1
ATOM 2430 N N . TYR A 1 298 ? 6.112 -7.907 20.809 1.00 85.50 298 TYR A N 1
ATOM 2431 C CA . TYR A 1 298 ? 7.462 -8.454 20.632 1.00 85.50 298 TYR A CA 1
ATOM 2432 C C . TYR A 1 298 ? 8.558 -7.389 20.554 1.00 85.50 298 TYR A C 1
ATOM 2434 O O . TYR A 1 298 ? 9.698 -7.686 20.897 1.00 85.50 298 TYR A O 1
ATOM 2442 N N . ALA A 1 299 ? 8.236 -6.143 20.196 1.00 84.25 299 ALA A N 1
ATOM 2443 C CA . ALA A 1 299 ? 9.228 -5.083 20.009 1.00 84.25 299 ALA A CA 1
ATOM 2444 C C . ALA A 1 299 ? 10.113 -4.855 21.248 1.00 84.25 299 ALA A C 1
ATOM 2446 O O . ALA A 1 299 ? 11.318 -4.671 21.116 1.00 84.25 299 ALA A O 1
ATOM 2447 N N . HIS A 1 300 ? 9.554 -4.967 22.459 1.00 83.44 300 HIS A N 1
ATOM 2448 C CA . HIS A 1 300 ? 10.307 -4.842 23.716 1.00 83.44 300 HIS A CA 1
ATOM 2449 C C . HIS A 1 300 ? 11.368 -5.939 23.930 1.00 83.44 300 HIS A C 1
ATOM 2451 O O . HIS A 1 300 ? 12.237 -5.799 24.788 1.00 83.44 300 HIS A O 1
ATOM 2457 N N . GLN A 1 301 ? 11.295 -7.044 23.184 1.00 86.44 301 GLN A N 1
ATOM 2458 C CA . GLN A 1 301 ? 12.245 -8.157 23.253 1.00 86.44 301 GLN A CA 1
ATOM 2459 C C . GLN A 1 301 ? 13.433 -7.955 22.300 1.00 86.44 301 GLN A C 1
ATOM 2461 O O . GLN A 1 301 ? 14.446 -8.653 22.411 1.00 86.44 301 GLN A O 1
ATOM 2466 N N . VAL A 1 302 ? 13.343 -6.995 21.373 1.00 81.88 302 VAL A N 1
ATOM 2467 C CA . VAL A 1 302 ? 14.407 -6.692 20.417 1.00 81.88 302 VAL A CA 1
ATOM 2468 C C . VAL A 1 302 ? 15.400 -5.716 21.037 1.00 81.88 302 VAL A C 1
ATOM 2470 O O . VAL A 1 302 ? 15.091 -4.569 21.334 1.00 81.88 302 VAL A O 1
ATOM 2473 N N . LYS A 1 303 ? 16.641 -6.181 21.221 1.00 77.94 303 LYS A N 1
ATOM 2474 C CA . LYS A 1 303 ? 17.717 -5.384 21.838 1.00 77.94 303 LYS A CA 1
ATOM 2475 C C . LYS A 1 303 ? 18.251 -4.274 20.930 1.00 77.94 303 LYS A C 1
ATOM 2477 O O . LYS A 1 303 ? 18.784 -3.284 21.425 1.00 77.94 303 LYS A O 1
ATOM 2482 N N . ARG A 1 304 ? 18.187 -4.471 19.611 1.00 79.62 304 ARG A N 1
ATOM 2483 C CA . ARG A 1 304 ? 18.687 -3.532 18.603 1.00 79.62 304 ARG A CA 1
ATOM 2484 C C . ARG A 1 304 ? 17.910 -3.721 17.306 1.00 79.62 304 ARG A C 1
ATOM 2486 O O . ARG A 1 304 ? 17.967 -4.803 16.730 1.00 79.62 304 ARG A O 1
ATOM 2493 N N . PHE A 1 305 ? 17.229 -2.669 16.869 1.00 82.75 305 PHE A N 1
ATOM 2494 C CA . PHE A 1 305 ? 16.567 -2.626 15.568 1.00 82.75 305 PHE A CA 1
ATOM 2495 C C . PHE A 1 305 ? 17.569 -2.320 14.453 1.00 82.75 305 PHE A C 1
ATOM 2497 O O . PHE A 1 305 ? 18.669 -1.804 14.702 1.00 82.75 305 PHE A O 1
ATOM 2504 N N . ARG A 1 306 ? 17.191 -2.636 13.213 1.00 77.25 306 ARG A N 1
ATOM 2505 C CA . ARG A 1 306 ? 18.057 -2.521 12.032 1.00 77.25 306 ARG A CA 1
ATOM 2506 C C . ARG A 1 306 ? 18.537 -1.094 11.763 1.00 77.25 306 ARG A C 1
ATOM 2508 O O . ARG A 1 306 ? 19.675 -0.913 11.336 1.00 77.25 306 ARG A O 1
ATOM 2515 N N . TYR A 1 307 ? 17.698 -0.099 12.039 1.00 75.50 307 TYR A N 1
ATOM 2516 C CA . TYR A 1 307 ? 17.944 1.302 11.678 1.00 75.50 307 TYR A CA 1
ATOM 2517 C C . TYR A 1 307 ? 18.438 2.173 12.836 1.00 75.50 307 TYR A C 1
ATOM 2519 O O . TYR A 1 307 ? 18.681 3.363 12.656 1.00 75.50 307 TYR A O 1
ATOM 2527 N N . GLY A 1 308 ? 18.634 1.594 14.021 1.00 72.56 308 GLY A N 1
ATOM 2528 C CA . GLY A 1 308 ? 19.143 2.315 15.181 1.00 72.56 308 GLY A CA 1
ATOM 2529 C C . GLY A 1 308 ? 18.450 1.918 16.473 1.00 72.56 308 GLY A C 1
ATOM 2530 O O . GLY A 1 308 ? 17.603 1.027 16.513 1.00 72.56 308 GLY A O 1
ATOM 2531 N N . LYS A 1 309 ? 18.836 2.585 17.561 1.00 69.94 309 LYS A N 1
ATOM 2532 C CA . LYS A 1 309 ? 18.140 2.445 18.838 1.00 69.94 309 LYS A CA 1
ATOM 2533 C C . LYS A 1 309 ? 16.752 3.074 18.687 1.00 69.94 309 LYS A C 1
ATOM 2535 O O . LYS A 1 309 ? 16.662 4.220 18.265 1.00 69.94 309 LYS A O 1
ATOM 2540 N N . ASP A 1 310 ? 15.708 2.306 18.984 1.00 67.44 310 ASP A N 1
ATOM 2541 C CA . ASP A 1 310 ? 14.302 2.733 18.937 1.00 67.44 310 ASP A CA 1
ATOM 2542 C C . ASP A 1 310 ? 13.767 3.130 17.539 1.00 67.44 310 ASP A C 1
ATOM 2544 O O . ASP A 1 310 ? 12.667 3.668 17.429 1.00 67.44 310 ASP A O 1
ATOM 2548 N N . VAL A 1 311 ? 14.503 2.824 16.457 1.00 70.62 311 VAL A N 1
ATOM 2549 C CA . VAL A 1 311 ? 14.048 3.031 15.068 1.00 70.62 311 VAL A CA 1
ATOM 2550 C C . VAL A 1 311 ? 13.653 1.692 14.458 1.00 70.62 311 VAL A C 1
ATOM 2552 O O . VAL A 1 311 ? 14.494 0.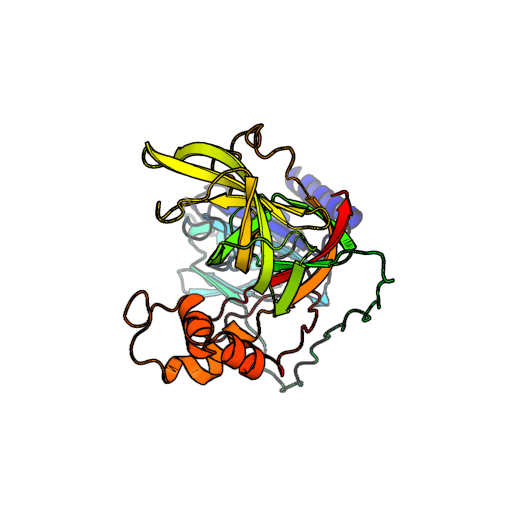942 13.962 1.00 70.62 311 VAL A O 1
ATOM 2555 N N . TYR A 1 312 ? 12.359 1.411 14.530 1.00 70.25 312 TYR A N 1
ATOM 2556 C CA . TYR A 1 312 ? 11.730 0.204 14.009 1.00 70.25 312 TYR A CA 1
ATOM 2557 C C . TYR A 1 312 ? 11.419 0.320 12.511 1.00 70.25 312 TYR A C 1
ATOM 2559 O O . TYR A 1 312 ? 10.861 1.328 12.076 1.00 70.25 312 TYR A O 1
ATOM 2567 N N . GLY A 1 313 ? 11.734 -0.725 11.741 1.00 72.88 313 GLY A N 1
ATOM 2568 C CA . GLY A 1 313 ? 11.285 -0.886 10.357 1.00 72.88 313 GLY A CA 1
ATOM 2569 C C . GLY A 1 313 ? 10.531 -2.195 10.121 1.00 72.88 313 GLY A C 1
ATOM 2570 O O . GLY A 1 313 ? 10.585 -3.125 10.926 1.00 72.88 313 GLY A O 1
ATOM 2571 N N . ASP A 1 314 ? 9.861 -2.293 8.971 1.00 77.38 314 ASP A N 1
ATOM 2572 C CA . ASP A 1 314 ? 9.096 -3.484 8.575 1.00 77.38 314 ASP A CA 1
ATOM 2573 C C . ASP A 1 314 ? 9.958 -4.755 8.577 1.00 77.38 314 ASP A C 1
ATOM 2575 O O . ASP A 1 314 ? 9.487 -5.852 8.892 1.00 77.38 314 ASP A O 1
ATOM 2579 N N . GLU A 1 315 ? 11.231 -4.593 8.224 1.00 83.88 315 GLU A N 1
ATOM 2580 C CA . GLU A 1 315 ? 12.254 -5.625 8.207 1.00 83.88 315 GLU A CA 1
ATOM 2581 C C . GLU A 1 315 ? 12.456 -6.272 9.580 1.00 83.88 315 GLU A C 1
ATOM 2583 O O . GLU A 1 315 ? 12.739 -7.467 9.634 1.00 83.88 315 GLU A O 1
ATOM 2588 N N . ASP A 1 316 ? 12.311 -5.522 10.677 1.00 84.81 316 ASP A N 1
ATOM 2589 C CA . ASP A 1 316 ? 12.519 -6.043 12.032 1.00 84.81 316 ASP A CA 1
ATOM 2590 C C . ASP A 1 316 ? 11.406 -7.027 12.424 1.00 84.81 316 ASP A C 1
ATOM 2592 O O . ASP A 1 316 ? 11.684 -8.086 12.990 1.00 84.81 316 ASP A O 1
ATOM 2596 N N . ALA A 1 317 ? 10.150 -6.733 12.064 1.00 87.69 317 ALA A N 1
ATOM 2597 C CA . ALA A 1 317 ? 9.048 -7.673 12.269 1.00 87.69 317 ALA A CA 1
ATOM 2598 C C . ALA A 1 317 ? 9.201 -8.922 11.402 1.00 87.69 317 ALA A C 1
ATOM 2600 O O . ALA A 1 317 ? 9.043 -10.040 11.894 1.00 87.69 317 ALA A O 1
ATOM 2601 N N . LEU A 1 318 ? 9.544 -8.757 10.123 1.00 90.50 318 LEU A N 1
ATOM 2602 C CA . LEU A 1 318 ? 9.774 -9.893 9.229 1.00 90.50 318 LEU A CA 1
ATOM 2603 C C . LEU A 1 318 ? 10.904 -10.791 9.749 1.00 90.50 318 LEU A C 1
ATOM 2605 O O . LEU A 1 318 ? 10.745 -12.012 9.814 1.00 90.50 318 LEU A O 1
ATOM 2609 N N . GLU A 1 319 ? 12.013 -10.193 10.182 1.00 89.88 319 GLU A N 1
ATOM 2610 C CA . GLU A 1 319 ? 13.140 -10.897 10.794 1.00 89.88 319 GLU A CA 1
ATOM 2611 C C . GLU A 1 319 ? 12.720 -11.666 12.051 1.00 89.88 319 GLU A C 1
ATOM 2613 O O . GLU A 1 319 ? 13.067 -12.839 12.196 1.00 89.88 319 GLU A O 1
ATOM 2618 N N . TRP A 1 320 ? 11.928 -11.046 12.930 1.00 90.25 320 TRP A N 1
ATOM 2619 C CA . TRP A 1 320 ? 11.425 -11.682 14.149 1.00 90.25 320 TRP A CA 1
ATOM 2620 C C . TRP A 1 320 ? 10.627 -12.955 13.866 1.00 90.25 320 TRP A C 1
ATOM 2622 O O . TRP A 1 320 ? 10.823 -13.981 14.521 1.00 90.25 320 TRP A O 1
ATOM 2632 N N . PHE A 1 321 ? 9.763 -12.918 12.850 1.00 91.12 321 PHE A N 1
ATOM 2633 C CA . PHE A 1 321 ? 8.999 -14.091 12.428 1.00 91.12 321 PHE A CA 1
ATOM 2634 C C . PHE A 1 321 ? 9.822 -15.093 11.601 1.00 91.12 321 PHE A C 1
ATOM 2636 O O . PHE A 1 321 ? 9.317 -16.174 11.293 1.00 91.12 321 PHE A O 1
ATOM 2643 N N . GLY A 1 322 ? 11.089 -14.794 11.297 1.00 91.56 322 GLY A N 1
ATOM 2644 C CA . GLY A 1 322 ? 12.042 -15.696 10.645 1.00 91.56 322 GLY A CA 1
ATOM 2645 C C . GLY A 1 322 ? 12.184 -15.515 9.133 1.00 91.56 322 GLY A C 1
ATOM 2646 O O . GLY A 1 322 ? 12.874 -16.312 8.505 1.00 91.56 322 GLY A O 1
ATOM 2647 N N . TYR A 1 323 ? 11.575 -14.479 8.548 1.00 93.75 323 TYR A N 1
ATOM 2648 C CA . TYR A 1 323 ? 11.449 -14.291 7.097 1.00 93.75 323 TYR A CA 1
ATOM 2649 C C . TYR A 1 323 ? 12.778 -14.357 6.328 1.00 93.75 323 TYR A C 1
ATOM 2651 O O . TYR A 1 323 ? 12.853 -15.013 5.290 1.00 93.75 323 TYR A O 1
ATOM 2659 N N . TYR A 1 324 ? 13.835 -13.707 6.827 1.00 89.00 324 TYR A N 1
ATOM 2660 C CA . TYR A 1 324 ? 15.127 -13.664 6.130 1.00 89.00 324 TYR A CA 1
ATOM 2661 C C . TYR A 1 324 ? 16.048 -14.849 6.450 1.00 89.00 324 TYR A C 1
ATOM 2663 O O . TYR A 1 324 ? 17.006 -15.076 5.715 1.00 89.00 324 TYR A O 1
ATOM 2671 N N . ARG A 1 325 ? 15.792 -15.598 7.533 1.00 88.25 325 ARG A N 1
ATOM 2672 C CA . ARG A 1 325 ? 16.676 -16.689 7.989 1.00 88.25 325 ARG A CA 1
ATOM 2673 C C . ARG A 1 325 ? 16.201 -18.067 7.562 1.00 88.25 325 ARG A C 1
ATOM 2675 O O . ARG A 1 325 ? 17.010 -18.894 7.161 1.00 88.25 325 ARG A O 1
ATOM 2682 N N . ASP A 1 326 ? 14.908 -18.324 7.717 1.00 92.69 326 ASP A N 1
ATOM 2683 C CA . ASP A 1 326 ? 14.299 -19.627 7.479 1.00 92.69 326 ASP A CA 1
ATOM 2684 C C . ASP A 1 326 ? 12.852 -19.419 7.031 1.00 92.69 326 ASP A C 1
ATOM 2686 O O . ASP A 1 326 ? 11.935 -19.220 7.833 1.00 92.69 326 ASP A O 1
ATOM 2690 N N . PHE A 1 327 ? 12.662 -19.441 5.714 1.00 93.88 327 PHE A N 1
ATOM 2691 C CA . PHE A 1 327 ? 11.380 -19.130 5.101 1.00 93.88 327 PHE A CA 1
ATOM 2692 C C . PHE A 1 327 ? 10.303 -20.198 5.372 1.00 93.88 327 PHE A C 1
ATOM 2694 O O . PHE A 1 327 ? 9.118 -19.874 5.477 1.00 93.88 327 PHE A O 1
ATOM 2701 N N . GLU A 1 328 ? 10.684 -21.465 5.558 1.00 93.44 328 GLU A N 1
ATOM 2702 C CA . GLU A 1 328 ? 9.737 -22.526 5.934 1.00 93.44 328 GLU A CA 1
ATOM 2703 C C . GLU A 1 328 ? 9.262 -22.353 7.380 1.00 93.44 328 GLU A C 1
ATOM 2705 O O . GLU A 1 328 ? 8.065 -22.458 7.682 1.00 93.44 328 GLU A O 1
ATOM 2710 N N . LYS A 1 329 ? 10.184 -21.997 8.280 1.00 93.00 329 LYS A N 1
ATOM 2711 C CA . LYS A 1 329 ? 9.834 -21.636 9.654 1.00 93.00 329 LYS A CA 1
ATOM 2712 C C . LYS A 1 329 ? 8.969 -20.379 9.700 1.00 93.00 329 LYS A C 1
ATOM 2714 O O . LYS A 1 329 ? 7.995 -20.356 10.450 1.00 93.00 329 LYS A O 1
ATOM 2719 N N . PHE A 1 330 ? 9.259 -19.377 8.870 1.00 94.69 330 PHE A N 1
ATOM 2720 C CA . PHE A 1 330 ? 8.407 -18.197 8.719 1.00 94.69 330 PHE A CA 1
ATOM 2721 C C . PHE A 1 330 ? 6.976 -18.585 8.337 1.00 94.69 330 PHE A C 1
ATOM 2723 O O . PHE A 1 330 ? 6.045 -18.220 9.054 1.00 94.69 330 PHE A O 1
ATOM 2730 N N . LYS A 1 331 ? 6.788 -19.400 7.287 1.00 93.62 331 LYS A N 1
ATOM 2731 C CA . LYS A 1 331 ? 5.460 -19.897 6.875 1.00 93.62 331 LYS A CA 1
ATOM 2732 C C . LYS A 1 331 ? 4.717 -20.591 8.018 1.00 93.62 331 LYS A C 1
ATOM 2734 O O . LYS A 1 331 ? 3.518 -20.384 8.192 1.00 93.62 331 LYS A O 1
ATOM 2739 N N . THR A 1 332 ? 5.434 -21.364 8.832 1.00 93.19 332 THR A N 1
ATOM 2740 C CA . THR A 1 332 ? 4.865 -22.028 10.012 1.00 93.19 332 THR A CA 1
ATOM 2741 C C . THR A 1 332 ? 4.430 -21.013 11.073 1.00 93.19 332 THR A C 1
ATOM 2743 O O . THR A 1 332 ? 3.292 -21.069 11.545 1.00 93.19 332 THR A O 1
ATOM 2746 N N . ASN A 1 333 ? 5.288 -20.043 11.401 1.00 91.50 333 ASN A N 1
ATOM 2747 C CA . ASN A 1 333 ? 5.027 -19.012 12.410 1.00 91.50 333 ASN A CA 1
ATOM 2748 C C . ASN A 1 333 ? 3.844 -18.108 12.043 1.00 91.50 333 ASN A C 1
ATOM 2750 O O . ASN A 1 333 ? 3.096 -17.681 12.923 1.00 91.50 333 ASN A O 1
ATOM 2754 N N . VAL A 1 334 ? 3.660 -17.827 10.751 1.00 92.00 334 VAL A N 1
ATOM 2755 C CA . VAL A 1 334 ? 2.600 -16.929 10.273 1.00 92.00 334 VAL A CA 1
ATOM 2756 C C . VAL A 1 334 ? 1.308 -17.654 9.884 1.00 92.00 334 VAL A C 1
ATOM 2758 O O . VAL A 1 334 ? 0.308 -17.003 9.602 1.00 92.00 334 VAL A O 1
ATOM 2761 N N . SER A 1 335 ? 1.282 -18.989 9.923 1.00 88.62 335 SER A N 1
ATOM 2762 C CA . SER A 1 335 ? 0.134 -19.810 9.495 1.00 88.62 335 SER A CA 1
ATOM 2763 C C . SER A 1 335 ? -1.179 -19.517 10.237 1.00 88.62 335 SER A C 1
ATOM 2765 O O . SER A 1 335 ? -2.265 -19.735 9.700 1.00 88.62 335 SER A O 1
ATOM 2767 N N . SER A 1 336 ? -1.096 -19.011 11.472 1.00 85.94 336 SER A N 1
ATOM 2768 C CA . SER A 1 336 ? -2.260 -18.656 12.292 1.00 85.94 336 SER A CA 1
ATOM 2769 C C . SER A 1 336 ? -2.870 -17.297 11.935 1.00 85.94 336 SER A C 1
ATOM 2771 O O . SER A 1 336 ? -4.012 -17.010 12.311 1.00 85.94 336 SER A O 1
ATOM 2773 N N . TYR A 1 337 ? -2.138 -16.457 11.201 1.00 84.12 337 TYR A N 1
ATOM 2774 C CA . TYR A 1 337 ? -2.605 -15.136 10.822 1.00 84.12 337 TYR A CA 1
ATOM 2775 C C . TYR A 1 337 ? -3.625 -15.249 9.693 1.00 84.12 337 TYR A C 1
ATOM 2777 O O . TYR A 1 337 ? -3.358 -15.764 8.609 1.00 84.12 337 TYR A O 1
ATOM 2785 N N . LYS A 1 338 ? -4.823 -14.731 9.958 1.00 72.25 338 LYS A N 1
ATOM 2786 C CA . LYS A 1 338 ? -5.894 -14.640 8.969 1.00 72.25 338 LYS A CA 1
ATOM 2787 C C . LYS A 1 338 ? -5.924 -13.244 8.376 1.00 72.25 338 LYS A C 1
ATOM 2789 O O . LYS A 1 338 ? -5.869 -12.255 9.106 1.00 72.25 338 LYS A O 1
ATOM 2794 N N . MET A 1 339 ? -6.115 -13.182 7.063 1.00 70.81 339 MET A N 1
ATOM 2795 C CA . MET A 1 339 ? -6.502 -11.952 6.386 1.00 70.81 339 MET A CA 1
ATOM 2796 C C . MET A 1 339 ? -7.916 -11.600 6.822 1.00 70.81 339 MET A C 1
ATOM 2798 O O . MET A 1 339 ? -8.885 -12.223 6.392 1.00 70.81 339 MET A O 1
ATOM 2802 N N . ASN A 1 340 ? -8.018 -10.648 7.740 1.00 60.72 340 ASN A N 1
ATOM 2803 C CA . ASN A 1 340 ? -9.298 -10.112 8.158 1.00 60.72 340 ASN A CA 1
ATOM 2804 C C . ASN A 1 340 ? -9.534 -8.844 7.342 1.00 60.72 340 ASN A C 1
ATOM 2806 O O . ASN A 1 340 ? -8.908 -7.830 7.663 1.00 60.72 340 ASN A O 1
ATOM 2810 N N . PRO A 1 341 ? -10.392 -8.885 6.306 1.00 58.41 341 PRO A N 1
ATOM 2811 C CA . PRO A 1 341 ? -10.731 -7.678 5.584 1.00 58.41 341 PRO A CA 1
ATOM 2812 C C . PRO A 1 341 ? -11.364 -6.683 6.561 1.00 58.41 341 PRO A C 1
ATOM 2814 O O . PRO A 1 341 ? -12.317 -6.997 7.278 1.00 58.41 341 PRO A O 1
ATOM 2817 N N . VAL A 1 342 ? -10.777 -5.500 6.612 1.00 56.91 342 VAL A N 1
ATOM 2818 C CA . VAL A 1 342 ? -11.251 -4.315 7.300 1.00 56.91 342 VAL A CA 1
ATOM 2819 C C . VAL A 1 342 ? -11.832 -3.402 6.230 1.00 56.91 342 VAL A C 1
ATOM 2821 O O . VAL A 1 342 ? -11.147 -2.993 5.293 1.00 56.91 342 VAL A O 1
ATOM 2824 N N . GLU A 1 343 ? -13.121 -3.118 6.341 1.00 54.78 343 GLU A N 1
ATOM 2825 C CA . GLU A 1 343 ? -13.719 -2.021 5.596 1.00 54.78 343 GLU A CA 1
ATOM 2826 C C . GLU A 1 343 ? -13.343 -0.740 6.335 1.00 54.78 343 GLU A C 1
ATOM 2828 O O . GLU A 1 343 ? -13.785 -0.545 7.465 1.00 54.78 343 GLU A O 1
ATOM 2833 N N . TYR A 1 344 ? -12.466 0.064 5.731 1.00 51.00 344 TYR A N 1
ATOM 2834 C CA . TYR A 1 344 ? -12.151 1.385 6.253 1.00 51.00 344 TYR A CA 1
ATOM 2835 C C . TYR A 1 344 ? -13.237 2.362 5.813 1.00 51.00 344 TYR A C 1
ATOM 2837 O O . TYR A 1 344 ? -13.417 2.606 4.616 1.00 51.00 344 TYR A O 1
ATOM 2845 N N . GLU A 1 345 ? -13.979 2.914 6.765 1.00 42.31 345 GLU A N 1
ATOM 2846 C CA . GLU A 1 345 ? -14.858 4.048 6.510 1.00 42.31 345 GLU A CA 1
ATOM 2847 C C . GLU A 1 345 ? -14.008 5.309 6.302 1.00 42.31 345 GLU A C 1
ATOM 2849 O O . GLU A 1 345 ? -12.946 5.474 6.898 1.00 42.31 345 GLU A O 1
ATOM 2854 N N . SER A 1 346 ? -14.493 6.271 5.510 1.00 38.00 346 SER A N 1
ATOM 2855 C CA . SER A 1 346 ? -13.827 7.578 5.358 1.00 38.00 346 SER A CA 1
ATOM 2856 C C . SER A 1 346 ? -13.721 8.374 6.668 1.00 38.00 346 SER A C 1
ATOM 2858 O O . SER A 1 346 ? -13.107 9.437 6.701 1.00 38.00 346 SER A O 1
ATOM 2860 N N . THR A 1 347 ? -14.335 7.876 7.740 1.00 37.38 347 THR A N 1
ATOM 2861 C CA . THR A 1 347 ? -14.283 8.418 9.097 1.00 37.38 347 THR A CA 1
ATOM 2862 C C . THR A 1 347 ? -13.468 7.570 10.067 1.00 37.38 347 THR A C 1
ATOM 2864 O O . THR A 1 347 ? -13.398 7.935 11.241 1.00 37.38 347 THR A O 1
ATOM 2867 N N . ASP A 1 348 ? -12.856 6.474 9.613 1.00 38.44 348 ASP A N 1
ATOM 2868 C CA . ASP A 1 348 ? -12.014 5.635 10.458 1.00 38.44 348 ASP A CA 1
ATOM 2869 C C . ASP A 1 348 ? -10.718 6.379 10.779 1.00 38.44 348 ASP A C 1
ATOM 2871 O O . ASP A 1 348 ? -9.713 6.316 10.071 1.00 38.44 348 ASP A O 1
ATOM 2875 N N . SER A 1 349 ? -10.744 7.125 11.881 1.00 39.94 349 SER A N 1
ATOM 2876 C CA . SER A 1 349 ? -9.532 7.632 12.499 1.00 39.94 349 SER A CA 1
ATOM 2877 C C . SER A 1 349 ? -8.777 6.442 13.069 1.00 39.94 349 SER A C 1
ATOM 2879 O O . SER A 1 349 ? -9.214 5.821 14.043 1.00 39.94 349 SER A O 1
ATOM 2881 N N . HIS A 1 350 ? -7.620 6.140 12.495 1.00 42.66 350 HIS A N 1
ATOM 2882 C CA . HIS A 1 350 ? -6.629 5.372 13.222 1.00 42.66 350 HIS A CA 1
ATOM 2883 C C . HIS A 1 350 ? -6.178 6.214 14.408 1.00 42.66 350 HIS A C 1
ATOM 2885 O O . HIS A 1 350 ? -5.377 7.127 14.239 1.00 42.66 350 HIS A O 1
ATOM 2891 N N . GLU A 1 351 ? -6.712 5.934 15.598 1.00 35.06 351 GLU A N 1
ATOM 2892 C CA . GLU A 1 351 ? -6.070 6.366 16.834 1.00 35.06 351 GLU A CA 1
ATOM 2893 C C . GLU A 1 351 ? -4.646 5.790 16.809 1.00 35.06 351 GLU A C 1
ATOM 2895 O O . GLU A 1 351 ? -4.499 4.564 16.854 1.00 35.06 351 GLU A O 1
ATOM 2900 N N . PRO A 1 352 ? -3.580 6.610 16.769 1.00 36.75 352 PRO A N 1
ATOM 2901 C CA . PRO A 1 352 ? -2.253 6.143 17.112 1.00 36.75 352 PRO A CA 1
ATOM 2902 C C . PRO A 1 352 ? -2.206 6.053 18.639 1.00 36.75 352 PRO A C 1
ATOM 2904 O O . PRO A 1 352 ? -1.491 6.783 19.323 1.00 36.75 352 PRO A O 1
ATOM 2907 N N . GLY A 1 353 ? -3.019 5.160 19.200 1.00 37.03 353 GLY A N 1
ATOM 2908 C CA . GLY A 1 353 ? -2.777 4.654 20.533 1.00 37.03 353 GLY A CA 1
ATOM 2909 C C . GLY A 1 353 ? -1.460 3.895 20.464 1.00 37.03 353 GLY A C 1
ATOM 2910 O O . GLY A 1 353 ? -1.426 2.789 19.940 1.00 37.03 353 GLY A O 1
ATOM 2911 N N . GLN A 1 354 ? -0.386 4.509 20.965 1.00 43.09 354 GLN A N 1
ATOM 2912 C CA . GLN A 1 354 ? 0.956 3.926 21.067 1.00 43.09 354 GLN A CA 1
ATOM 2913 C C . GLN A 1 354 ? 1.681 3.713 19.722 1.00 43.09 354 GLN A C 1
ATOM 2915 O O . GLN A 1 354 ? 1.975 2.587 19.373 1.00 43.09 354 GLN A O 1
ATOM 2920 N N . GLY A 1 355 ? 2.025 4.761 18.963 1.00 48.09 355 GLY A N 1
ATOM 2921 C CA . GLY A 1 355 ? 3.137 4.699 17.986 1.00 48.09 355 GLY A CA 1
ATOM 2922 C C . GLY A 1 355 ? 3.034 3.723 16.794 1.00 48.09 355 GLY A C 1
ATOM 2923 O O . GLY A 1 355 ? 3.989 3.627 16.028 1.00 48.09 355 GLY A O 1
ATOM 2924 N N . TYR A 1 356 ? 1.911 3.027 16.600 1.00 50.06 356 TYR A N 1
ATOM 2925 C CA . TYR A 1 356 ? 1.687 2.112 15.480 1.00 50.06 356 TYR A CA 1
ATOM 2926 C C . TYR A 1 356 ? 0.856 2.786 14.380 1.00 50.06 356 TYR A C 1
ATOM 2928 O O . TYR A 1 356 ? -0.260 3.243 14.624 1.00 50.06 356 TYR A O 1
ATOM 2936 N N . SER A 1 357 ? 1.391 2.826 13.156 1.00 57.94 357 SER A N 1
ATOM 2937 C CA . SER A 1 357 ? 0.652 3.218 11.952 1.00 57.94 357 SER A CA 1
ATOM 2938 C C . SER A 1 357 ? 0.373 1.949 11.145 1.00 57.94 357 SER A C 1
ATOM 2940 O O . SER A 1 357 ? 1.332 1.311 10.707 1.00 57.94 357 SER A O 1
ATOM 2942 N N . PRO A 1 358 ? -0.896 1.543 10.970 1.00 62.22 358 PRO A N 1
ATOM 2943 C CA . PRO A 1 358 ? -1.221 0.295 10.298 1.00 62.22 358 PRO A CA 1
ATOM 2944 C C . PRO A 1 358 ? -0.769 0.327 8.848 1.00 62.22 358 PRO A C 1
ATOM 2946 O O . PRO A 1 358 ? -1.006 1.292 8.112 1.00 62.22 358 PRO A O 1
ATOM 2949 N N . LYS A 1 359 ? -0.106 -0.754 8.448 1.00 72.88 359 LYS A N 1
ATOM 2950 C CA . LYS A 1 359 ? 0.284 -0.982 7.066 1.00 72.88 359 LYS A CA 1
ATOM 2951 C C . LYS A 1 359 ? -0.867 -1.697 6.379 1.00 72.88 359 LYS A C 1
ATOM 2953 O O . LYS A 1 359 ? -1.158 -2.852 6.678 1.00 72.88 359 LYS A O 1
ATOM 2958 N N . LEU A 1 360 ? -1.547 -0.988 5.484 1.00 77.12 360 LEU A N 1
ATOM 2959 C CA . LEU A 1 360 ? -2.705 -1.541 4.793 1.00 77.12 360 LEU A CA 1
ATOM 2960 C C . LEU A 1 360 ? -2.266 -2.472 3.665 1.00 77.12 360 LEU A C 1
ATOM 2962 O O . LEU A 1 360 ? -1.324 -2.186 2.927 1.00 77.12 360 LEU A O 1
ATOM 2966 N N . ILE A 1 361 ? -2.994 -3.569 3.511 1.00 82.06 361 ILE A N 1
ATOM 2967 C CA . ILE A 1 361 ? -2.828 -4.565 2.461 1.00 82.06 361 ILE A CA 1
ATOM 2968 C C . ILE A 1 361 ? -4.096 -4.567 1.615 1.00 82.06 361 ILE A C 1
ATOM 2970 O O . ILE A 1 361 ? -5.171 -4.932 2.087 1.00 82.06 361 ILE A O 1
ATOM 2974 N N . PHE A 1 362 ? -3.979 -4.173 0.356 1.00 83.56 362 PHE A N 1
ATOM 2975 C CA . PHE A 1 362 ? -5.083 -4.167 -0.595 1.00 83.56 362 PHE A CA 1
ATOM 2976 C C . PHE A 1 362 ? -5.200 -5.531 -1.264 1.00 83.56 362 PHE A C 1
ATOM 2978 O O . PHE A 1 362 ? -4.229 -6.023 -1.827 1.00 83.56 362 PHE A O 1
ATOM 2985 N N . CYS A 1 363 ? -6.390 -6.121 -1.217 1.00 85.88 363 CYS A N 1
ATOM 2986 C CA . CYS A 1 363 ? -6.768 -7.318 -1.956 1.00 85.88 363 CYS A CA 1
ATOM 2987 C C . CYS A 1 363 ? -7.517 -6.907 -3.221 1.00 85.88 363 CYS A C 1
ATOM 2989 O O . CYS A 1 363 ? -8.595 -6.309 -3.159 1.00 85.88 363 CYS A O 1
ATOM 2991 N N . ILE A 1 364 ? -6.929 -7.218 -4.366 1.00 85.44 364 ILE A N 1
ATOM 2992 C CA . ILE A 1 364 ? -7.335 -6.714 -5.668 1.00 85.44 364 ILE A CA 1
ATOM 2993 C C . ILE A 1 364 ? -7.631 -7.910 -6.559 1.00 85.44 364 ILE A C 1
ATOM 2995 O O . ILE A 1 364 ? -6.808 -8.812 -6.710 1.00 85.44 364 ILE A O 1
ATOM 2999 N N . GLU A 1 365 ? -8.820 -7.913 -7.143 1.00 87.94 365 GLU A N 1
ATOM 3000 C CA . GLU A 1 365 ? -9.211 -8.852 -8.184 1.00 87.94 365 GLU A CA 1
ATOM 3001 C C . GLU A 1 365 ? -8.837 -8.251 -9.540 1.00 87.94 365 GLU A C 1
ATOM 3003 O O . GLU A 1 365 ? -9.352 -7.194 -9.904 1.00 87.94 365 GLU A O 1
ATOM 3008 N N . ILE A 1 366 ? -7.914 -8.881 -10.264 1.00 85.38 366 ILE A N 1
ATOM 3009 C CA . ILE A 1 366 ? -7.418 -8.368 -11.546 1.00 85.38 366 ILE A CA 1
ATOM 3010 C C . ILE A 1 366 ? -8.519 -8.520 -12.600 1.00 85.38 366 ILE A C 1
ATOM 3012 O O . ILE A 1 366 ? -9.084 -9.601 -12.763 1.00 85.38 366 ILE A O 1
ATOM 3016 N N . THR A 1 367 ? -8.834 -7.432 -13.305 1.00 74.31 367 THR A N 1
ATOM 3017 C CA . THR A 1 367 ? -9.878 -7.402 -14.346 1.00 74.31 367 THR A CA 1
ATOM 3018 C C . THR A 1 367 ? -9.305 -7.311 -15.757 1.00 74.31 367 THR A C 1
ATOM 3020 O O . THR A 1 367 ? -9.976 -7.705 -16.704 1.00 74.31 367 THR A O 1
ATOM 3023 N N . ALA A 1 368 ? -8.081 -6.800 -15.895 1.00 60.50 368 ALA A N 1
ATOM 3024 C CA . ALA A 1 368 ? -7.288 -6.834 -17.117 1.00 60.50 368 ALA A CA 1
ATOM 3025 C C . ALA A 1 368 ? -5.805 -6.903 -16.724 1.00 60.50 368 ALA A C 1
ATOM 3027 O O . ALA A 1 368 ? -5.374 -6.136 -15.855 1.00 60.50 368 ALA A O 1
ATOM 3028 N N . ALA A 1 369 ? -5.075 -7.839 -17.327 1.00 50.91 369 ALA A N 1
ATOM 3029 C CA . ALA A 1 369 ? -3.626 -7.977 -17.229 1.00 50.91 369 ALA A CA 1
ATOM 3030 C C . ALA A 1 369 ? -3.017 -7.812 -18.620 1.00 50.91 369 ALA A C 1
ATOM 3032 O O . ALA A 1 369 ? -3.670 -8.291 -19.581 1.00 50.91 369 ALA A O 1
#

Foldseek 3Di:
DVLLVVVVVVVVVCVVVVHQKDKDKDALLALCRLVNCVSLLVVQWWWDFDDPVNDDVCNVRRMTMTMDGPDPVPDFWKWFAFPVGDIDIPNVCSVVLSVVLVPDPDSGSSNRGPGIGTDDPDDDDDDPPPPQPQQPPPPDDPPWDKAKAWPDDPWPPDDPQPAPDFFFDKDKFAKAWDFLDKDFDPDPDAAWADQDHFKTKFKKAFADWDWDQDPVRDTWIKTWIAHPPGAIHIYTPPVNPDPDDHRTMMTGMTGMYTHCQVVPVVPDRPPVRPVRMFIWGFRFKFWPVLQVCCQPPPVVVDPAAPPGVVDHDPVRSCVVLPNNNDPVSSSVSCVPDDRRGGGDHSPDDPDPPDPDDTIMMTITTTPDD

Radius of gyration: 25.58 Å; chains: 1; bounding box: 50×70×53 Å

Sequence (369 aa):
GLANLLKHAELELARQQSCDFIQTWHWAGNQHFNAAIAPGLKSGFTLYRGNSHDGEVYEDRGYIHLRYYFDKTKKRSVEVKTKDGKTFKSPDDNFAIMDYLEAFPHQYPGRMIQSIEEYSKAKPMTRIKTSKRIAKNDKGGPDRQRIFIAQGAAGFEHTRQRNTYRIGNNISFYPILQIDHFKKSGQTKPCLKHVIYNIYEFCFKVEAVQRTKDTEGMMRNDYILELPPNIKVCCHDWKKENNFIVDQWYVGYGRLAIGDHRASTFAKPPSHVQDIAIAGKLIGISDDLLQRDFFTKYAHQVKRFRYGKDVYGDEDALEWFGYYRDFEKFKTNVSSYKMNPVEYESTDSHEPGQGYSPKLIFCIEITAA

Secondary structure (DSSP, 8-state):
-HHHHHHHHHHHHHHHTT-SEEEEEEETT-TTHHHHHHHHHHTTPEEE---TTTSSSSGGGTEEEEEEESSGGG---EEEEETTS-EEEETTTHHHHHHHHHS--SS-GGGGEEEEEE-PPP-------------------TT--EEEEES-SSSSTT---TTS--TT-EEEE-EEEEEEEEEE----S--EEEEETTEEEEEEEEEEEEEEE-TTS-EEEEEEEEETTTEEEEEE-TTS-----TT-EEEEEEEEEE---TTTTTS---GGGGGG-EEEEEEEEEE-HHHHHIIIIIGGG-SSBTTBTT---HHHHHHHTTTTT-HHHHHHHHTT----B----TT-----TTS----EEEEEEEEE-

pLDDT: mean 73.77, std 18.32, range [27.14, 94.69]